Protein AF-A0A2W8GCZ0-F1 (afdb_monomer)

Secondary structure (DSSP, 8-state):
---HHHHHHHSSS---HHHHHHHHHHHHHHHHHHHHHHTT-TTS-HHHHHHHHHHHHHHHHHHHHHHHHHHHHHHHHHHHHHHHHHHHHHHHHHHHHHHHHHHHS-HHHHHHHHHHHHHHHHHTTSS-HHHHHHHHHHHHHHHHHHHS----------HHHHHHHHHHHHHHHHHHHHHHHHHHHT-

Radius of gyration: 36.18 Å; Cα contacts (8 Å, |Δi|>4): 61; chains: 1; bounding box: 75×59×85 Å

Structure (mmCIF, N/CA/C/O backbone):
data_AF-A0A2W8GCZ0-F1
#
_entry.id   AF-A0A2W8GCZ0-F1
#
loop_
_atom_site.group_PDB
_atom_site.id
_atom_site.type_symbol
_atom_site.label_atom_id
_atom_site.label_alt_id
_atom_site.label_comp_id
_atom_site.label_asym_id
_atom_site.label_entity_id
_atom_site.label_seq_id
_atom_site.pdbx_PDB_ins_code
_atom_site.Cartn_x
_atom_site.Cartn_y
_atom_site.Cartn_z
_atom_site.occupancy
_atom_site.B_iso_or_equiv
_atom_site.auth_seq_id
_atom_site.auth_comp_id
_atom_site.auth_asym_id
_atom_site.auth_atom_id
_atom_site.pdbx_PDB_model_num
ATOM 1 N N . PHE A 1 1 ? -10.752 -19.920 -12.244 1.00 44.72 1 PHE A N 1
ATOM 2 C CA . PHE A 1 1 ? -11.324 -18.966 -13.212 1.00 44.72 1 PHE A CA 1
ATOM 3 C C . PHE A 1 1 ? -10.726 -17.587 -12.953 1.00 44.72 1 PHE A C 1
ATOM 5 O O . PHE A 1 1 ? -11.158 -16.915 -12.027 1.00 44.72 1 PHE A O 1
ATOM 12 N N . LYS A 1 2 ? -9.677 -17.207 -13.699 1.00 47.28 2 LYS A N 1
ATOM 13 C CA . LYS A 1 2 ? -9.159 -15.826 -13.737 1.00 47.28 2 LYS A CA 1
ATOM 14 C C . LYS A 1 2 ? -10.260 -14.977 -14.376 1.00 47.28 2 LYS A C 1
ATOM 16 O O . LYS A 1 2 ? -10.690 -15.300 -15.480 1.00 47.28 2 LYS A O 1
ATOM 21 N N . SER A 1 3 ? -10.832 -14.046 -13.620 1.00 55.75 3 SER A N 1
ATOM 22 C CA . SER A 1 3 ? -12.073 -13.381 -14.002 1.00 55.75 3 SER A CA 1
ATOM 23 C C . SER A 1 3 ? -11.850 -12.495 -15.229 1.00 55.75 3 SER A C 1
ATOM 25 O O . SER A 1 3 ? -10.881 -11.749 -15.323 1.00 55.75 3 SER A O 1
ATOM 27 N N . MET A 1 4 ? -12.795 -12.547 -16.166 1.00 52.50 4 MET A N 1
ATOM 28 C CA . MET A 1 4 ? -12.857 -11.669 -17.343 1.00 52.50 4 MET A CA 1
ATOM 29 C C . MET A 1 4 ? -13.036 -10.181 -16.974 1.00 52.50 4 MET A C 1
ATOM 31 O O . MET A 1 4 ? -12.996 -9.325 -17.849 1.00 52.50 4 MET A O 1
ATOM 35 N N . TRP A 1 5 ? -13.208 -9.872 -15.685 1.00 54.22 5 TRP A N 1
ATOM 36 C CA . TRP A 1 5 ? -13.218 -8.517 -15.132 1.00 54.22 5 TRP A CA 1
ATOM 37 C C . TRP A 1 5 ? -11.818 -7.901 -15.024 1.00 54.22 5 TRP A C 1
ATOM 39 O O . TRP A 1 5 ? -11.695 -6.684 -15.106 1.00 54.22 5 TRP A O 1
ATOM 49 N N . ASP A 1 6 ? -10.775 -8.724 -14.900 1.00 53.81 6 ASP A N 1
ATOM 50 C CA . ASP A 1 6 ? -9.383 -8.259 -14.832 1.00 53.81 6 ASP A CA 1
ATOM 51 C C . ASP A 1 6 ? -8.877 -7.833 -16.224 1.00 53.81 6 ASP A C 1
ATOM 53 O O . ASP A 1 6 ? -8.217 -6.813 -16.381 1.00 53.81 6 ASP A O 1
ATOM 57 N N . ALA A 1 7 ? -9.302 -8.549 -17.272 1.00 54.41 7 ALA A N 1
ATOM 58 C CA . ALA A 1 7 ? -8.914 -8.275 -18.658 1.00 54.41 7 ALA A CA 1
ATOM 59 C C . ALA A 1 7 ? -9.549 -6.997 -19.243 1.00 54.41 7 ALA A C 1
ATOM 61 O O . ALA A 1 7 ? -8.974 -6.376 -20.130 1.00 54.41 7 ALA A O 1
ATOM 62 N N . VAL A 1 8 ? -10.726 -6.579 -18.758 1.00 50.88 8 VAL A N 1
ATOM 63 C CA . VAL A 1 8 ? -11.378 -5.331 -19.208 1.00 50.88 8 VAL A CA 1
ATOM 64 C C . VAL A 1 8 ? -10.719 -4.094 -18.580 1.00 50.88 8 VAL A C 1
ATOM 66 O O . VAL A 1 8 ? -10.728 -3.026 -19.190 1.00 50.88 8 VAL A O 1
ATOM 69 N N . LEU A 1 9 ? -10.086 -4.231 -17.408 1.00 54.75 9 LEU A N 1
ATOM 70 C CA . LEU A 1 9 ? -9.300 -3.157 -16.786 1.00 54.75 9 LEU A CA 1
ATOM 71 C C . LEU A 1 9 ? -7.936 -2.929 -17.462 1.00 54.75 9 LEU A C 1
ATOM 73 O O . LEU A 1 9 ? -7.337 -1.875 -17.254 1.00 54.75 9 LEU A O 1
ATOM 77 N N . ASP A 1 10 ? -7.471 -3.880 -18.273 1.00 53.91 10 ASP A N 1
ATOM 78 C CA . ASP A 1 10 ? -6.137 -3.886 -18.889 1.00 53.91 10 ASP A CA 1
ATOM 79 C C . ASP A 1 10 ? -6.086 -3.177 -20.258 1.00 53.91 10 ASP A C 1
ATOM 81 O O . ASP A 1 10 ? -5.037 -2.729 -20.704 1.00 53.91 10 ASP A O 1
ATOM 85 N N . ILE A 1 11 ? -7.231 -3.004 -20.932 1.00 52.84 11 ILE A N 1
ATOM 86 C CA . ILE A 1 11 ? -7.299 -2.505 -22.325 1.00 52.84 11 ILE A CA 1
ATOM 87 C C . ILE A 1 11 ? -7.039 -0.984 -22.435 1.00 52.84 11 ILE A C 1
ATOM 89 O O . ILE A 1 11 ? -6.855 -0.458 -23.532 1.00 52.84 11 ILE A O 1
ATOM 93 N N . GLY A 1 12 ? -6.991 -0.258 -21.314 1.00 45.12 12 GLY A N 1
ATOM 94 C CA . GLY A 1 12 ? -6.815 1.200 -21.307 1.00 45.12 12 GLY A CA 1
ATOM 95 C C . GLY A 1 12 ? -5.983 1.760 -20.157 1.00 45.12 12 GLY A C 1
ATOM 96 O O . GLY A 1 12 ? -6.006 2.975 -19.947 1.00 45.12 12 GLY A O 1
ATOM 97 N N . ARG A 1 13 ? -5.268 0.923 -19.392 1.00 52.09 13 ARG A N 1
ATOM 98 C CA . ARG A 1 13 ? -4.343 1.441 -18.378 1.00 52.09 13 ARG A CA 1
ATOM 99 C C . ARG A 1 13 ? -3.101 2.001 -19.078 1.00 52.09 13 ARG A C 1
ATOM 101 O O . ARG A 1 13 ? -2.549 1.328 -19.945 1.00 52.09 13 ARG A O 1
ATOM 108 N N . PRO A 1 14 ? -2.665 3.231 -18.748 1.00 56.31 14 PRO A N 1
ATOM 109 C CA . PRO A 1 14 ? -1.365 3.710 -19.200 1.00 56.31 14 PRO A CA 1
ATOM 110 C C . PRO A 1 14 ? -0.312 2.688 -18.770 1.00 56.31 14 PRO A C 1
ATOM 112 O O . PRO A 1 14 ? -0.374 2.248 -17.621 1.00 56.31 14 PRO A O 1
ATOM 115 N N . ASP A 1 15 ? 0.596 2.320 -19.687 1.00 61.12 15 ASP A N 1
ATOM 116 C CA . ASP A 1 15 ? 1.616 1.288 -19.461 1.00 61.12 15 ASP A CA 1
ATOM 117 C C . ASP A 1 15 ? 2.148 1.377 -18.027 1.00 61.12 15 ASP A C 1
ATOM 119 O O . ASP A 1 15 ? 2.706 2.402 -17.608 1.00 61.12 15 ASP A O 1
ATOM 123 N N . THR A 1 16 ? 1.951 0.308 -17.261 1.00 73.50 16 THR A N 1
ATOM 124 C CA . THR A 1 16 ? 2.498 0.219 -15.912 1.00 73.50 16 THR A CA 1
ATOM 125 C C . THR A 1 16 ? 4.019 0.365 -15.985 1.00 73.50 16 THR A C 1
ATOM 127 O O . THR A 1 16 ? 4.652 0.080 -17.006 1.00 73.50 16 THR A O 1
ATOM 130 N N . ALA A 1 17 ? 4.656 0.839 -14.912 1.00 75.25 17 ALA A N 1
ATOM 131 C CA . ALA A 1 17 ? 6.104 1.052 -14.929 1.00 75.25 17 ALA A CA 1
ATOM 132 C C . ALA A 1 17 ? 6.886 -0.240 -15.263 1.00 75.25 17 ALA A C 1
ATOM 134 O O . ALA A 1 17 ? 7.922 -0.176 -15.925 1.00 75.25 17 ALA A O 1
ATOM 135 N N . GLN A 1 18 ? 6.334 -1.405 -14.903 1.00 77.69 18 GLN A N 1
ATOM 136 C CA . GLN A 1 18 ? 6.818 -2.726 -15.308 1.00 77.69 18 GLN A CA 1
ATOM 137 C C . GLN A 1 18 ? 6.651 -2.999 -16.811 1.00 77.69 18 GLN A C 1
ATOM 139 O O . GLN A 1 18 ? 7.571 -3.514 -17.436 1.00 77.69 18 GLN A O 1
ATOM 144 N N . GLU A 1 19 ? 5.521 -2.650 -17.422 1.00 83.31 19 GLU A N 1
ATOM 145 C CA . GLU A 1 19 ? 5.313 -2.829 -18.867 1.00 83.31 19 GLU A CA 1
ATOM 146 C C . GLU A 1 19 ? 6.193 -1.896 -19.698 1.00 83.31 19 GLU A C 1
ATOM 148 O O . GLU A 1 19 ? 6.753 -2.321 -20.709 1.00 83.31 19 GLU A O 1
ATOM 1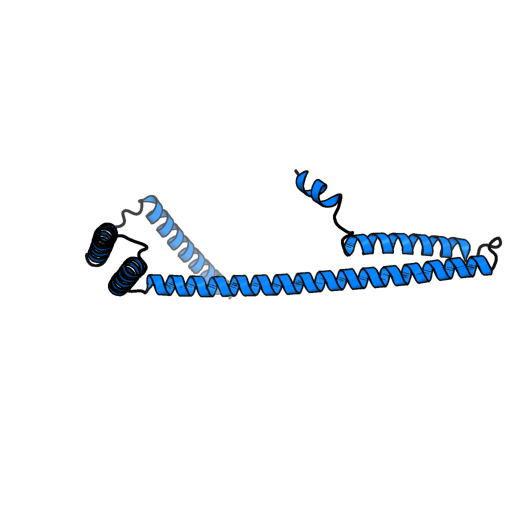53 N N . MET A 1 20 ? 6.385 -0.648 -19.255 1.00 85.25 20 MET A N 1
ATOM 154 C CA . MET A 1 20 ? 7.366 0.257 -19.863 1.00 85.25 20 MET A CA 1
ATOM 155 C C . MET A 1 20 ? 8.784 -0.314 -19.774 1.00 85.25 20 MET A C 1
ATOM 157 O O . MET A 1 20 ? 9.545 -0.204 -20.734 1.00 85.25 20 MET A O 1
ATOM 161 N N . LEU A 1 21 ? 9.131 -0.947 -18.650 1.00 87.25 21 LEU A N 1
ATOM 162 C CA . LEU A 1 21 ? 10.411 -1.627 -18.465 1.00 87.25 21 LEU A CA 1
ATOM 163 C C . LEU A 1 21 ? 10.555 -2.805 -19.437 1.00 87.25 21 LEU A C 1
ATOM 165 O O . LEU A 1 21 ? 11.553 -2.863 -20.147 1.00 87.25 21 LEU A O 1
ATOM 169 N N . ILE A 1 22 ? 9.542 -3.666 -19.567 1.00 88.88 22 ILE A N 1
ATOM 170 C CA . ILE A 1 22 ? 9.544 -4.798 -20.514 1.00 88.88 22 ILE A CA 1
ATOM 171 C C . ILE A 1 22 ? 9.678 -4.310 -21.965 1.00 88.88 22 ILE A C 1
ATOM 173 O O . ILE A 1 22 ? 10.451 -4.863 -22.751 1.00 88.88 22 ILE A O 1
ATOM 177 N N . LYS A 1 23 ? 8.953 -3.249 -22.342 1.00 88.62 23 LYS A N 1
ATOM 178 C CA . LYS A 1 23 ? 9.050 -2.647 -23.682 1.00 88.62 23 LYS A CA 1
ATOM 179 C C . LYS A 1 23 ? 10.437 -2.053 -23.936 1.00 88.62 23 LYS A C 1
ATOM 181 O O . LYS A 1 23 ? 10.978 -2.230 -25.028 1.00 88.62 23 LYS A O 1
ATOM 186 N N . ALA A 1 24 ? 11.025 -1.383 -22.946 1.00 90.00 24 ALA A N 1
ATOM 187 C CA . ALA A 1 24 ? 12.368 -0.821 -23.054 1.00 90.00 24 ALA A CA 1
ATOM 188 C C . ALA A 1 24 ? 13.455 -1.912 -23.105 1.00 90.00 24 ALA A C 1
ATOM 190 O O . ALA A 1 24 ? 14.397 -1.791 -23.883 1.00 90.00 24 ALA A O 1
ATOM 191 N N . GLU A 1 25 ? 13.292 -3.009 -22.362 1.00 90.44 25 GLU A N 1
ATOM 192 C CA . GLU A 1 25 ? 14.132 -4.212 -22.446 1.00 90.44 25 GLU A CA 1
ATOM 193 C C . GLU A 1 25 ? 14.079 -4.854 -23.831 1.00 90.44 25 GLU A C 1
ATOM 195 O O . GLU A 1 25 ? 15.121 -5.157 -24.414 1.00 90.44 25 GLU A O 1
ATOM 200 N N . ALA A 1 26 ? 12.883 -5.002 -24.404 1.00 92.50 26 ALA A N 1
ATOM 201 C CA . ALA A 1 26 ? 12.720 -5.525 -25.756 1.00 92.50 26 ALA A CA 1
ATOM 202 C C . ALA A 1 26 ? 13.352 -4.604 -26.816 1.00 92.50 26 ALA A C 1
ATOM 204 O O . ALA A 1 26 ? 14.008 -5.085 -27.744 1.00 92.50 26 ALA A O 1
ATOM 205 N N . ALA A 1 27 ? 13.190 -3.284 -26.673 1.00 90.62 27 ALA A N 1
ATOM 206 C CA . ALA A 1 27 ? 13.794 -2.298 -27.567 1.00 90.62 27 ALA A CA 1
ATOM 207 C C . ALA A 1 27 ? 15.329 -2.304 -27.478 1.00 90.62 27 ALA A C 1
ATOM 209 O O . ALA A 1 27 ? 15.998 -2.306 -28.512 1.00 90.62 27 ALA A O 1
ATOM 210 N N . PHE A 1 28 ? 15.882 -2.373 -26.263 1.00 92.56 28 PHE A N 1
ATOM 211 C CA . PHE A 1 28 ? 17.321 -2.493 -26.043 1.00 92.56 28 PHE A CA 1
ATOM 212 C C . PHE A 1 28 ? 17.870 -3.787 -26.631 1.00 92.56 28 PHE A C 1
ATOM 214 O O . PHE A 1 28 ? 18.835 -3.737 -27.384 1.00 92.56 28 PH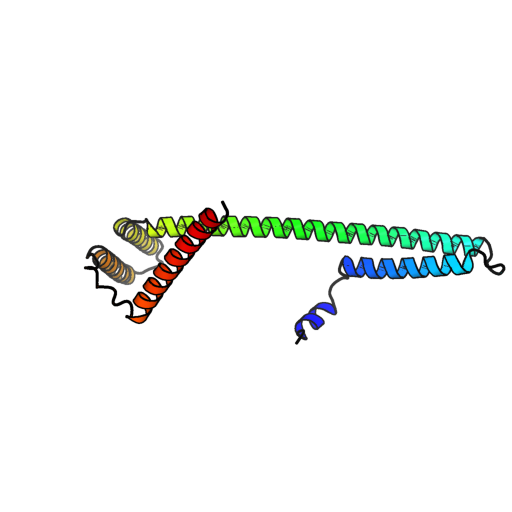E A O 1
ATOM 221 N N . LYS A 1 29 ? 17.225 -4.929 -26.370 1.00 94.56 29 LYS A N 1
ATOM 222 C CA . LYS A 1 29 ? 17.648 -6.221 -26.918 1.00 94.56 29 LYS A CA 1
ATOM 223 C C . LYS A 1 29 ? 17.689 -6.202 -28.445 1.00 94.56 29 LYS A C 1
ATOM 225 O O . LYS A 1 29 ? 18.674 -6.623 -29.034 1.00 94.56 29 LYS A O 1
ATOM 230 N N . LYS A 1 30 ? 16.666 -5.635 -29.089 1.00 92.81 30 LYS A N 1
ATOM 231 C CA . LYS A 1 30 ? 16.636 -5.494 -30.550 1.00 92.81 30 LYS A CA 1
ATOM 232 C C . LYS A 1 30 ? 17.777 -4.613 -31.073 1.00 92.81 30 LYS A C 1
ATOM 234 O O . LYS A 1 30 ? 18.378 -4.949 -32.088 1.00 92.81 30 LYS A O 1
ATOM 239 N N . ALA A 1 31 ? 18.067 -3.496 -30.406 1.00 90.81 31 ALA A N 1
ATOM 240 C CA . ALA A 1 31 ? 19.167 -2.612 -30.791 1.00 90.81 31 ALA A CA 1
ATOM 241 C C . ALA A 1 31 ? 20.543 -3.263 -30.556 1.00 90.81 31 ALA A C 1
ATOM 243 O O . ALA A 1 31 ? 21.436 -3.134 -31.392 1.00 90.81 31 ALA A O 1
ATOM 244 N N . ASP A 1 32 ? 20.697 -4.010 -29.461 1.00 92.25 32 ASP A N 1
ATOM 245 C CA . ASP A 1 32 ? 21.906 -4.765 -29.128 1.00 92.25 32 ASP A CA 1
ATOM 246 C C . ASP A 1 32 ? 22.163 -5.898 -30.130 1.00 92.25 32 ASP A C 1
ATOM 248 O O . ASP A 1 32 ? 23.275 -6.031 -30.637 1.00 92.25 32 ASP A O 1
ATOM 252 N N . ASP A 1 33 ? 21.124 -6.650 -30.501 1.00 93.44 33 ASP A N 1
ATOM 253 C CA . ASP A 1 33 ? 21.199 -7.708 -31.511 1.00 93.44 33 ASP A CA 1
ATOM 254 C C . ASP A 1 33 ? 21.612 -7.142 -32.883 1.00 93.44 33 ASP A C 1
ATOM 256 O O . ASP A 1 33 ? 22.503 -7.684 -33.541 1.00 93.44 33 ASP A O 1
ATOM 260 N N . ILE A 1 34 ? 21.019 -6.017 -33.309 1.00 89.75 34 ILE A N 1
ATOM 261 C CA . ILE A 1 34 ? 21.384 -5.342 -34.568 1.00 89.75 34 ILE A CA 1
ATOM 262 C C . ILE A 1 34 ? 22.839 -4.868 -34.526 1.00 89.75 34 ILE A C 1
ATOM 264 O O . ILE A 1 34 ? 23.582 -5.099 -35.482 1.00 89.75 34 ILE A O 1
ATOM 268 N N . TRP A 1 35 ? 23.264 -4.245 -33.426 1.00 90.00 35 TRP A N 1
ATOM 269 C CA . TRP A 1 35 ? 24.649 -3.823 -33.239 1.00 90.00 35 TRP A CA 1
ATOM 270 C C . TRP A 1 35 ? 25.615 -5.011 -33.318 1.00 90.00 35 TRP A C 1
ATOM 272 O O . TRP A 1 35 ? 26.575 -4.968 -34.085 1.00 90.00 35 TRP A O 1
ATOM 282 N N . ASN A 1 36 ? 25.344 -6.102 -32.598 1.00 89.38 36 ASN A N 1
ATOM 283 C CA . ASN A 1 36 ? 26.206 -7.286 -32.574 1.00 89.38 36 ASN A CA 1
ATOM 284 C C . ASN A 1 36 ? 26.333 -7.956 -33.950 1.00 89.38 36 ASN A C 1
ATOM 286 O O . ASN A 1 36 ? 27.409 -8.450 -34.281 1.00 89.38 36 ASN A O 1
ATOM 290 N N . LEU A 1 37 ? 25.271 -7.934 -34.764 1.00 88.69 37 LEU A N 1
ATOM 291 C CA . LEU A 1 37 ? 25.280 -8.482 -36.123 1.00 88.69 37 LEU A CA 1
ATOM 292 C C . LEU A 1 37 ? 25.965 -7.566 -37.147 1.00 88.69 37 LEU A C 1
ATOM 294 O O . LEU A 1 37 ? 26.530 -8.060 -38.119 1.00 88.69 37 LEU A O 1
ATOM 298 N N . ARG A 1 38 ? 25.895 -6.241 -36.966 1.00 86.56 38 ARG A N 1
ATOM 299 C CA . ARG A 1 38 ? 26.349 -5.252 -37.962 1.00 86.56 38 ARG A CA 1
ATOM 300 C C . ARG A 1 38 ? 27.691 -4.597 -37.634 1.00 86.56 38 ARG A C 1
ATOM 302 O O . ARG A 1 38 ? 28.277 -3.969 -38.513 1.00 86.56 38 ARG A O 1
ATOM 309 N N . LYS A 1 39 ? 28.202 -4.737 -36.405 1.00 82.19 39 LYS A N 1
ATOM 310 C CA . LYS A 1 39 ? 29.442 -4.076 -35.959 1.00 82.19 39 LYS A CA 1
ATOM 311 C C . LYS A 1 39 ? 30.682 -4.481 -36.763 1.00 82.19 39 LYS A C 1
ATOM 313 O O . LYS A 1 39 ? 31.503 -3.616 -37.029 1.00 82.19 39 LYS A O 1
ATOM 318 N N . ASP A 1 40 ? 30.774 -5.733 -37.212 1.00 85.88 40 ASP A N 1
ATOM 319 C CA . ASP A 1 40 ? 31.918 -6.246 -37.988 1.00 85.88 40 ASP A CA 1
ATOM 320 C C . ASP A 1 40 ? 31.541 -6.554 -39.453 1.00 85.88 40 ASP A C 1
ATOM 322 O O . ASP A 1 40 ? 32.321 -7.153 -40.192 1.00 85.88 40 ASP A O 1
ATOM 326 N N . ASP A 1 41 ? 30.332 -6.175 -39.881 1.00 87.06 41 ASP A N 1
ATOM 327 C CA . ASP A 1 41 ? 29.836 -6.448 -41.230 1.00 87.06 41 ASP A CA 1
ATOM 328 C C . ASP A 1 41 ? 30.572 -5.566 -42.251 1.00 87.06 41 ASP A C 1
ATOM 330 O O . ASP A 1 41 ? 30.575 -4.336 -42.152 1.00 87.06 41 ASP A O 1
ATOM 334 N N . TYR A 1 42 ? 31.198 -6.214 -43.235 1.00 80.00 42 TYR A N 1
ATOM 335 C CA . TYR A 1 42 ? 31.985 -5.576 -44.290 1.00 80.00 42 TYR A CA 1
ATOM 336 C C . TYR A 1 42 ? 31.137 -4.668 -45.197 1.00 80.00 42 TYR A C 1
ATOM 338 O O . TYR A 1 42 ? 31.653 -3.709 -45.765 1.00 80.00 42 TYR A O 1
ATOM 346 N N . PHE A 1 43 ? 29.831 -4.937 -45.319 1.00 81.50 43 PHE A N 1
ATOM 347 C CA . PHE A 1 43 ? 28.917 -4.151 -46.157 1.00 81.50 43 PHE A CA 1
ATOM 348 C C . PHE A 1 43 ? 28.330 -2.922 -45.442 1.00 81.50 43 PHE A C 1
ATOM 350 O O . PHE A 1 43 ? 27.603 -2.139 -46.058 1.00 81.50 43 PHE A O 1
ATOM 357 N N . VAL A 1 44 ? 28.618 -2.736 -44.150 1.00 83.69 44 VAL A N 1
ATOM 358 C CA . VAL A 1 44 ? 28.118 -1.611 -43.351 1.00 83.69 44 VAL A CA 1
ATOM 359 C C . VAL A 1 44 ? 29.153 -0.493 -43.341 1.00 83.69 44 VAL A C 1
ATOM 361 O O . VAL A 1 44 ? 30.256 -0.655 -42.828 1.00 83.69 44 VAL A O 1
ATOM 364 N N . ASN A 1 45 ? 28.771 0.666 -43.879 1.00 88.38 45 ASN A N 1
ATOM 365 C CA . ASN A 1 45 ? 29.589 1.874 -43.811 1.00 88.38 45 ASN A CA 1
ATOM 366 C C . ASN A 1 45 ? 29.727 2.367 -42.355 1.00 88.38 45 ASN A C 1
ATOM 368 O O . ASN A 1 45 ? 28.798 2.217 -41.554 1.00 88.38 45 ASN A O 1
ATOM 372 N N . ASP A 1 46 ? 30.844 3.017 -42.029 1.00 84.81 46 ASP A N 1
ATOM 373 C CA . ASP A 1 46 ? 31.149 3.538 -40.691 1.00 84.81 46 ASP A CA 1
ATOM 374 C C . ASP A 1 46 ? 30.064 4.490 -40.164 1.00 84.81 46 ASP A C 1
ATOM 376 O O . ASP A 1 46 ? 29.742 4.473 -38.976 1.00 84.81 46 ASP A O 1
ATOM 380 N N . GLU A 1 47 ? 29.415 5.257 -41.043 1.00 85.56 47 GLU A N 1
ATOM 381 C CA . GLU A 1 47 ? 28.313 6.146 -40.659 1.00 85.56 47 GLU A CA 1
ATOM 382 C C . GLU A 1 47 ? 27.050 5.379 -40.232 1.00 85.56 47 GLU A C 1
ATOM 384 O O . GLU A 1 47 ? 26.390 5.750 -39.263 1.00 85.56 47 GLU A O 1
ATOM 389 N N . ALA A 1 48 ? 26.736 4.256 -40.885 1.00 86.31 48 ALA A N 1
ATOM 390 C CA . ALA A 1 48 ? 25.637 3.384 -40.467 1.00 86.31 48 ALA A CA 1
ATOM 391 C C . ALA A 1 48 ? 25.976 2.643 -39.163 1.00 86.31 48 ALA A C 1
ATOM 393 O O . ALA A 1 48 ? 25.109 2.460 -38.309 1.00 86.31 48 ALA A O 1
ATOM 394 N N . ARG A 1 49 ? 27.249 2.278 -38.973 1.00 86.44 49 ARG A N 1
ATOM 395 C CA . ARG A 1 49 ? 27.747 1.704 -37.719 1.00 86.44 49 ARG A CA 1
ATOM 396 C C . ARG A 1 49 ? 27.573 2.687 -36.557 1.00 86.44 49 ARG A C 1
ATOM 398 O O . ARG A 1 49 ? 27.027 2.300 -35.530 1.00 86.44 49 ARG A O 1
ATOM 405 N N . ALA A 1 50 ? 27.931 3.959 -36.737 1.00 89.81 50 ALA A N 1
ATOM 406 C CA . ALA A 1 50 ? 27.708 4.997 -35.727 1.00 89.81 50 ALA A CA 1
ATOM 407 C C . ALA A 1 50 ? 26.221 5.133 -35.344 1.00 89.81 50 ALA A C 1
ATOM 409 O O . ALA A 1 50 ? 25.897 5.196 -34.162 1.00 89.81 50 ALA A O 1
ATOM 410 N N . ARG A 1 51 ? 25.299 5.064 -36.318 1.00 89.06 51 ARG A N 1
ATOM 411 C CA . ARG A 1 51 ? 23.849 5.085 -36.043 1.00 89.06 51 ARG A CA 1
ATOM 412 C C . ARG A 1 51 ? 23.381 3.899 -35.200 1.00 89.06 51 ARG A C 1
ATOM 414 O O . ARG A 1 51 ? 22.615 4.099 -34.266 1.00 89.06 51 ARG A O 1
ATOM 421 N N . TYR A 1 52 ? 23.858 2.686 -35.482 1.00 88.69 52 TYR A N 1
ATOM 422 C CA . TYR A 1 52 ? 23.510 1.512 -34.671 1.00 88.69 52 TYR A CA 1
ATOM 423 C C . TYR A 1 52 ? 24.039 1.613 -33.238 1.00 88.69 52 TYR A C 1
ATOM 425 O O . TYR A 1 52 ? 23.368 1.173 -32.304 1.00 88.69 52 TYR A O 1
ATOM 433 N N . TRP A 1 53 ? 25.225 2.199 -33.057 1.00 89.44 53 TRP A N 1
ATOM 434 C CA . TRP A 1 53 ? 25.760 2.491 -31.731 1.00 89.44 53 TRP A CA 1
ATOM 435 C C . TRP A 1 53 ? 24.888 3.505 -30.980 1.00 89.44 53 TRP A C 1
ATOM 437 O O . TRP A 1 53 ? 24.504 3.254 -29.837 1.00 89.44 53 TRP A O 1
ATOM 447 N N . ASP A 1 54 ? 24.516 4.605 -31.636 1.00 93.31 54 ASP A N 1
ATOM 448 C CA . ASP A 1 54 ? 23.655 5.641 -31.056 1.00 93.31 54 ASP A CA 1
ATOM 449 C C . ASP A 1 54 ? 22.267 5.096 -30.684 1.00 93.31 54 ASP A C 1
ATOM 451 O O . ASP A 1 54 ? 21.753 5.384 -29.601 1.00 93.31 54 ASP A O 1
ATOM 455 N N . ASP A 1 55 ? 21.663 4.272 -31.545 1.00 90.81 55 ASP A N 1
ATOM 456 C CA . ASP A 1 55 ? 20.365 3.641 -31.289 1.00 90.81 55 ASP A CA 1
ATOM 457 C C . ASP A 1 55 ? 20.425 2.686 -30.089 1.00 90.81 55 ASP A C 1
ATOM 459 O O . ASP A 1 55 ? 19.513 2.664 -29.254 1.00 90.81 55 ASP A O 1
ATOM 463 N N . ARG A 1 56 ? 21.522 1.932 -29.962 1.00 91.81 56 ARG A N 1
ATOM 464 C CA . ARG A 1 56 ? 21.782 1.057 -28.814 1.00 91.81 56 ARG A CA 1
ATOM 465 C C . ARG A 1 56 ? 21.933 1.856 -27.523 1.00 91.81 56 ARG A C 1
ATOM 467 O O . ARG A 1 56 ? 21.316 1.498 -26.519 1.00 91.81 56 ARG A O 1
ATOM 474 N N . GLU A 1 57 ? 22.703 2.939 -27.542 1.00 93.75 57 GLU A N 1
ATOM 475 C CA . GLU A 1 57 ? 22.932 3.765 -26.352 1.00 93.75 57 GLU A CA 1
ATOM 476 C C . GLU A 1 57 ? 21.660 4.512 -25.933 1.00 93.75 57 GLU A C 1
ATOM 478 O O . GLU A 1 57 ? 21.313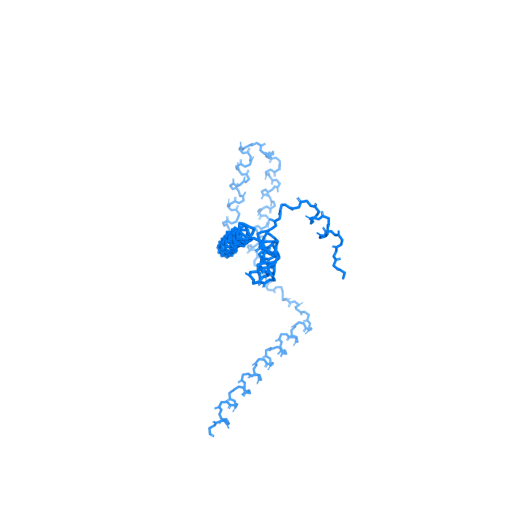 4.578 -24.752 1.00 93.75 57 GLU A O 1
ATOM 483 N N . LYS A 1 58 ? 20.871 4.976 -26.905 1.00 93.00 58 LYS A N 1
ATOM 484 C CA . LYS A 1 58 ? 19.554 5.564 -26.654 1.00 93.00 58 LYS A CA 1
ATOM 485 C C . LYS A 1 58 ? 18.580 4.554 -26.045 1.00 93.00 58 LYS A C 1
ATOM 487 O O . LYS A 1 58 ? 17.855 4.897 -25.110 1.00 93.00 58 LYS A O 1
ATOM 492 N N . ALA A 1 59 ? 18.562 3.314 -26.536 1.00 91.94 59 ALA A N 1
ATOM 493 C CA . ALA A 1 59 ? 17.722 2.255 -25.978 1.00 91.94 59 ALA A CA 1
ATOM 494 C C . ALA A 1 59 ? 18.174 1.845 -24.566 1.00 91.94 59 ALA A C 1
ATOM 496 O O . ALA A 1 59 ? 17.336 1.599 -23.699 1.00 91.94 59 ALA A O 1
ATOM 497 N N . ARG A 1 60 ? 19.487 1.851 -24.303 1.00 92.50 60 ARG A N 1
ATOM 498 C CA . ARG A 1 60 ? 20.057 1.625 -22.969 1.00 92.50 60 ARG A CA 1
ATOM 499 C C . ARG A 1 60 ? 19.595 2.691 -21.978 1.00 92.50 60 ARG A C 1
ATOM 501 O O . ARG A 1 60 ? 19.126 2.356 -20.892 1.00 92.50 60 ARG A O 1
ATOM 508 N N . LEU A 1 61 ? 19.684 3.961 -22.365 1.00 94.31 61 LEU A N 1
ATOM 509 C CA . LEU A 1 61 ? 19.272 5.082 -21.521 1.00 94.31 61 LEU A CA 1
ATOM 510 C C . LEU A 1 61 ? 17.756 5.066 -21.264 1.00 94.31 61 LEU A C 1
ATOM 512 O O . LEU A 1 61 ? 17.309 5.334 -20.149 1.00 94.31 61 LEU A O 1
ATOM 516 N N . ALA A 1 62 ? 16.957 4.677 -22.264 1.00 92.00 62 ALA A N 1
ATOM 517 C CA . ALA A 1 62 ? 15.517 4.478 -22.105 1.00 92.00 62 ALA A CA 1
A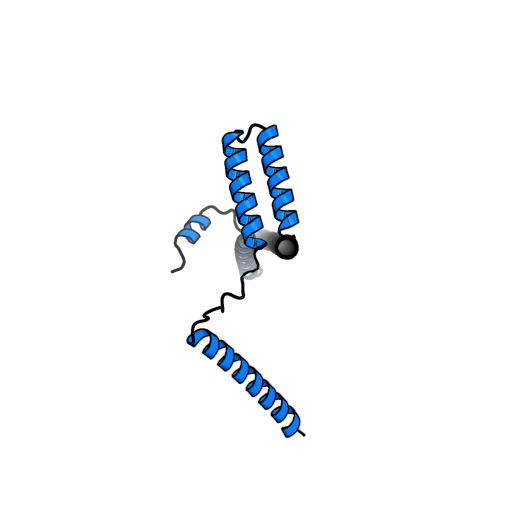TOM 518 C C . ALA A 1 62 ? 15.179 3.327 -21.137 1.00 92.00 62 ALA A C 1
ATOM 520 O O . ALA A 1 62 ? 14.273 3.469 -20.315 1.00 92.00 62 ALA A O 1
ATOM 521 N N . LEU A 1 63 ? 15.923 2.218 -21.190 1.00 92.31 63 LEU A N 1
ATOM 522 C CA . LEU A 1 63 ? 15.791 1.092 -20.260 1.00 92.31 63 LEU A CA 1
ATOM 523 C C . LEU A 1 63 ? 16.136 1.499 -18.830 1.00 92.31 63 LEU A C 1
ATOM 525 O O . LEU A 1 63 ? 15.389 1.185 -17.907 1.00 92.31 63 LEU A O 1
ATOM 529 N N . GLU A 1 64 ? 17.228 2.235 -18.635 1.00 92.50 64 GLU A N 1
ATOM 530 C CA . GLU A 1 64 ? 17.623 2.721 -17.314 1.00 92.50 64 GLU A CA 1
ATOM 531 C C . GLU A 1 64 ? 16.586 3.695 -16.736 1.00 92.50 64 GLU A C 1
ATOM 533 O O . GLU A 1 64 ? 16.201 3.580 -15.570 1.00 92.50 64 GLU A O 1
ATOM 538 N N . ALA A 1 65 ? 16.058 4.602 -17.562 1.00 92.56 65 ALA A N 1
ATOM 539 C CA . ALA A 1 65 ? 14.987 5.511 -17.166 1.00 92.56 65 ALA A CA 1
ATOM 540 C C . ALA A 1 65 ? 13.696 4.760 -16.791 1.00 92.56 65 ALA A C 1
ATOM 542 O O . ALA A 1 65 ? 13.081 5.067 -15.766 1.00 92.56 65 ALA A O 1
ATOM 543 N N . ALA A 1 66 ? 13.304 3.752 -17.578 1.00 90.62 66 ALA A N 1
ATOM 544 C CA . ALA A 1 66 ? 12.147 2.909 -17.285 1.00 90.62 66 ALA A CA 1
ATOM 545 C C . ALA A 1 66 ? 12.347 2.107 -15.990 1.00 90.62 66 ALA A C 1
ATOM 547 O O . ALA A 1 66 ? 11.453 2.070 -15.143 1.00 90.62 66 ALA A O 1
ATOM 548 N N . ARG A 1 67 ? 13.545 1.549 -15.781 1.00 90.00 67 ARG A N 1
ATOM 549 C CA . ARG A 1 67 ? 13.918 0.826 -14.560 1.00 90.00 67 ARG A CA 1
ATOM 550 C C . ARG A 1 67 ? 13.862 1.710 -13.326 1.00 90.00 67 ARG A C 1
ATOM 552 O O . ARG A 1 67 ? 13.236 1.333 -12.340 1.00 90.00 67 ARG A O 1
ATOM 559 N N . LYS A 1 68 ? 14.435 2.911 -13.401 1.00 92.62 68 LYS A N 1
ATOM 560 C CA . LYS A 1 68 ? 14.386 3.894 -12.315 1.00 92.62 68 LYS A CA 1
ATOM 561 C C . LYS A 1 68 ? 12.950 4.295 -11.981 1.00 92.62 68 LYS A C 1
ATOM 563 O O . LYS A 1 68 ? 12.606 4.416 -10.809 1.00 92.62 68 LYS A O 1
ATOM 568 N N . LYS A 1 69 ? 12.099 4.475 -12.995 1.00 88.56 69 LYS A N 1
ATOM 569 C CA . LYS A 1 69 ? 10.681 4.802 -12.802 1.00 88.56 69 LYS A CA 1
ATOM 570 C C . LYS A 1 69 ? 9.911 3.646 -12.153 1.00 88.56 69 LYS A C 1
ATOM 572 O O . LYS A 1 69 ? 9.122 3.890 -11.246 1.00 88.56 69 LYS A O 1
ATOM 577 N N . ALA A 1 70 ? 10.170 2.404 -12.565 1.00 88.06 70 ALA A N 1
ATOM 578 C CA . ALA A 1 70 ? 9.586 1.217 -11.940 1.00 88.06 70 ALA A CA 1
ATOM 579 C C . ALA A 1 70 ? 10.025 1.063 -10.482 1.00 88.06 70 ALA A C 1
ATOM 581 O O . ALA A 1 70 ? 9.194 0.860 -9.602 1.00 88.06 70 ALA A O 1
ATOM 582 N N . GLU A 1 71 ? 11.311 1.245 -10.197 1.00 88.31 71 GLU A N 1
ATOM 583 C CA . GLU A 1 71 ? 11.838 1.180 -8.836 1.00 88.31 71 GLU A CA 1
ATOM 584 C C . GLU A 1 71 ? 11.231 2.267 -7.937 1.00 88.31 71 GLU A C 1
ATOM 586 O O . GLU A 1 71 ? 10.755 1.967 -6.842 1.00 88.31 71 GLU A O 1
ATOM 591 N N . GLN A 1 72 ? 11.135 3.506 -8.431 1.00 88.69 72 GLN A N 1
ATOM 592 C CA . GLN A 1 72 ? 10.454 4.596 -7.726 1.00 88.69 72 GLN A CA 1
ATOM 593 C C . GLN A 1 72 ? 8.989 4.269 -7.427 1.00 88.69 72 GLN A C 1
ATOM 595 O O . GLN A 1 72 ? 8.548 4.494 -6.301 1.00 88.69 72 GLN A O 1
ATOM 600 N N . GLN A 1 73 ? 8.260 3.702 -8.393 1.00 84.75 73 GLN A N 1
ATOM 601 C CA . GLN A 1 73 ? 6.871 3.292 -8.191 1.00 84.75 73 GLN A CA 1
ATOM 602 C C . GLN A 1 73 ? 6.770 2.219 -7.102 1.00 84.75 73 GLN A C 1
ATOM 604 O O . GLN A 1 73 ? 6.029 2.390 -6.140 1.00 84.75 73 GLN A O 1
ATOM 609 N N . THR A 1 74 ? 7.595 1.168 -7.170 1.00 84.00 74 THR A N 1
ATOM 610 C CA . THR A 1 74 ? 7.582 0.112 -6.144 1.00 84.00 74 THR A CA 1
ATOM 611 C C . THR A 1 74 ? 7.939 0.633 -4.753 1.00 84.00 74 THR A C 1
ATOM 613 O O . THR A 1 74 ? 7.420 0.136 -3.754 1.00 84.00 74 THR A O 1
ATOM 616 N N . GLN A 1 75 ? 8.815 1.637 -4.660 1.00 85.25 75 GLN A N 1
ATOM 617 C CA . GLN A 1 75 ? 9.175 2.246 -3.386 1.00 85.25 75 GLN A CA 1
ATOM 618 C C . GLN A 1 75 ? 8.040 3.113 -2.830 1.00 85.25 75 GLN A C 1
ATOM 620 O O . GLN A 1 75 ? 7.783 3.078 -1.626 1.00 85.25 75 GLN A O 1
ATOM 625 N N . GLN A 1 76 ? 7.341 3.860 -3.688 1.00 82.12 76 GLN A N 1
ATOM 626 C CA . GLN A 1 76 ? 6.146 4.606 -3.295 1.00 82.12 76 GLN A CA 1
ATOM 627 C C . GLN A 1 76 ? 5.039 3.667 -2.814 1.00 82.12 76 GLN A C 1
ATOM 629 O O . GLN A 1 76 ? 4.482 3.901 -1.744 1.00 82.12 76 GLN A O 1
ATOM 634 N N . ASP A 1 77 ? 4.791 2.573 -3.534 1.00 78.88 77 ASP A N 1
ATOM 635 C CA . ASP A 1 77 ? 3.768 1.591 -3.173 1.00 78.88 77 ASP A CA 1
ATOM 636 C C . ASP A 1 77 ? 4.085 0.921 -1.825 1.00 78.88 77 ASP A C 1
ATOM 638 O O . ASP A 1 77 ? 3.207 0.789 -0.973 1.00 78.88 77 ASP A O 1
ATOM 642 N N . LYS A 1 78 ? 5.355 0.572 -1.568 1.00 84.69 78 LYS A N 1
ATOM 643 C CA . LYS A 1 78 ? 5.796 0.058 -0.256 1.00 84.69 78 LYS A CA 1
ATOM 644 C C . LYS A 1 78 ? 5.571 1.067 0.866 1.00 84.69 78 LYS A C 1
ATOM 646 O O . LYS A 1 78 ? 5.094 0.689 1.933 1.00 84.69 78 LYS A O 1
ATOM 651 N N . ASN A 1 79 ? 5.912 2.333 0.638 1.00 84.50 79 ASN A N 1
ATOM 652 C CA . ASN A 1 79 ? 5.727 3.382 1.638 1.00 84.50 79 ASN A CA 1
ATOM 653 C C . ASN A 1 79 ? 4.234 3.621 1.922 1.00 84.50 79 ASN A C 1
ATOM 655 O O . ASN A 1 79 ? 3.850 3.747 3.083 1.00 84.50 79 ASN A O 1
ATOM 659 N N . ALA A 1 80 ? 3.390 3.631 0.886 1.00 78.44 80 ALA A N 1
ATOM 660 C CA . ALA A 1 80 ? 1.942 3.753 1.026 1.00 78.44 80 ALA A CA 1
ATOM 661 C C . ALA A 1 80 ? 1.341 2.556 1.778 1.00 78.44 80 ALA A C 1
ATOM 663 O O . ALA A 1 80 ? 0.529 2.741 2.684 1.00 78.44 80 ALA A O 1
ATOM 664 N N . GLN A 1 81 ? 1.792 1.336 1.472 1.00 76.62 81 GLN A N 1
ATOM 665 C CA . GLN A 1 81 ? 1.364 0.130 2.177 1.00 76.62 81 GLN A CA 1
ATOM 666 C C . GLN A 1 81 ? 1.749 0.181 3.660 1.00 76.62 81 GLN A C 1
ATOM 668 O O . GLN A 1 81 ? 0.908 -0.062 4.519 1.00 76.62 81 GLN A O 1
ATOM 673 N N . GLN A 1 82 ? 2.987 0.569 3.980 1.00 81.12 82 GLN A N 1
ATOM 674 C CA . GLN A 1 82 ? 3.437 0.708 5.369 1.00 81.12 82 GLN A CA 1
ATOM 675 C C . GLN A 1 82 ? 2.641 1.767 6.138 1.00 81.12 82 GLN A C 1
ATOM 677 O O . GLN A 1 82 ? 2.296 1.552 7.302 1.00 81.12 82 GLN A O 1
ATOM 682 N N . GLN A 1 83 ? 2.329 2.902 5.506 1.00 75.06 83 GLN A N 1
ATOM 683 C CA . GLN A 1 83 ? 1.478 3.931 6.106 1.00 75.06 83 GLN A CA 1
ATOM 684 C C . GLN A 1 83 ? 0.065 3.401 6.357 1.00 75.06 83 GLN A C 1
ATOM 686 O O . GLN A 1 83 ? -0.429 3.521 7.475 1.00 75.06 83 GLN A O 1
ATOM 691 N N . SER A 1 84 ? -0.534 2.726 5.374 1.00 78.31 84 SER A N 1
ATOM 692 C CA . SER A 1 84 ? -1.844 2.083 5.508 1.00 78.31 84 SER A CA 1
ATOM 693 C C . SER A 1 84 ? -1.866 1.050 6.638 1.00 78.31 84 SER A C 1
ATOM 695 O O . SER A 1 84 ? -2.772 1.059 7.468 1.00 78.31 84 SER A O 1
ATOM 697 N N . ASP A 1 85 ? -0.857 0.183 6.731 1.00 77.25 85 ASP A N 1
ATOM 698 C CA . ASP A 1 85 ? -0.773 -0.840 7.780 1.00 77.25 85 ASP A CA 1
ATOM 699 C C . ASP A 1 85 ? -0.584 -0.211 9.172 1.00 77.25 85 ASP A C 1
ATOM 701 O O . ASP A 1 85 ? -1.151 -0.682 10.167 1.00 77.25 85 ASP A O 1
ATOM 705 N N . THR A 1 86 ? 0.160 0.896 9.247 1.00 75.44 86 THR A N 1
ATOM 706 C CA . THR A 1 86 ? 0.351 1.670 10.481 1.00 75.44 86 THR A CA 1
ATOM 707 C C . THR A 1 86 ? -0.942 2.361 10.910 1.00 75.44 86 THR A C 1
ATOM 709 O O . THR A 1 86 ? -1.310 2.313 12.086 1.00 75.44 86 THR A O 1
ATOM 712 N N . GLU A 1 87 ? -1.666 2.974 9.975 1.00 71.88 87 GLU A N 1
ATOM 713 C CA . GLU A 1 87 ? -2.956 3.615 10.231 1.00 71.88 87 GLU A CA 1
ATOM 714 C C . GLU A 1 87 ? -4.022 2.596 10.622 1.00 71.88 87 GLU A C 1
ATOM 716 O O . GLU A 1 87 ? -4.717 2.796 11.616 1.00 71.88 87 GLU A O 1
ATOM 721 N N . ALA A 1 88 ? -4.103 1.466 9.921 1.00 76.06 88 ALA A N 1
ATOM 722 C CA . ALA A 1 88 ? -5.013 0.379 10.254 1.00 76.06 88 A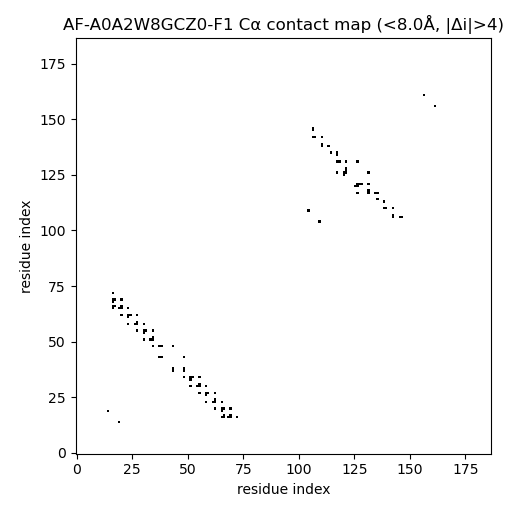LA A CA 1
ATOM 723 C C . ALA A 1 88 ? -4.739 -0.169 11.660 1.00 76.06 88 ALA A C 1
ATOM 725 O O . ALA A 1 88 ? -5.670 -0.401 12.434 1.00 76.06 88 ALA A O 1
ATOM 726 N N . SER A 1 89 ? -3.465 -0.331 12.023 1.00 71.19 89 SER A N 1
ATOM 727 C CA . SER A 1 89 ? -3.076 -0.754 13.370 1.00 71.19 89 SER A CA 1
ATOM 728 C C . SER A 1 89 ? -3.464 0.295 14.411 1.00 71.19 89 SER A C 1
ATOM 730 O O . SER A 1 89 ? -4.123 -0.032 15.396 1.00 71.19 89 SER A O 1
ATOM 732 N N . ARG A 1 90 ? -3.137 1.572 14.178 1.00 79.19 90 ARG A N 1
ATOM 733 C CA . ARG A 1 90 ? -3.510 2.682 15.068 1.00 79.19 90 ARG A CA 1
ATOM 734 C C . ARG A 1 90 ? -5.021 2.755 15.271 1.00 79.19 90 ARG A C 1
ATOM 736 O O . ARG A 1 90 ? -5.468 2.886 16.408 1.00 79.19 90 ARG A O 1
ATOM 743 N N . LEU A 1 91 ? -5.797 2.639 14.197 1.00 75.75 91 LEU A N 1
ATOM 744 C CA . LEU A 1 91 ? -7.254 2.650 14.244 1.00 75.75 91 LEU A CA 1
ATOM 745 C C . LEU A 1 91 ? -7.785 1.489 15.082 1.00 75.75 91 LEU A C 1
ATOM 747 O O . LEU A 1 91 ? -8.565 1.738 15.996 1.00 75.75 91 LEU A O 1
ATOM 751 N N . LYS A 1 92 ? -7.288 0.264 14.872 1.00 78.31 92 LYS A N 1
ATOM 752 C CA . LYS A 1 92 ? -7.657 -0.900 15.694 1.00 78.31 92 LYS A CA 1
ATOM 753 C C . LYS A 1 92 ? -7.374 -0.674 17.176 1.00 78.31 92 LYS A C 1
ATOM 755 O O . LYS A 1 92 ? -8.269 -0.866 17.991 1.00 78.31 92 LYS A O 1
ATOM 760 N N . TYR A 1 93 ? -6.185 -0.182 17.529 1.00 67.25 93 TYR A N 1
ATOM 761 C CA . TYR A 1 93 ? -5.855 0.124 18.925 1.00 67.25 93 TYR A CA 1
ATOM 762 C C . TYR A 1 93 ? -6.770 1.203 19.518 1.00 67.25 93 TYR A C 1
ATOM 764 O O . TYR A 1 93 ? -7.220 1.076 20.656 1.00 67.25 93 TYR A O 1
ATOM 772 N N . THR A 1 94 ? -7.089 2.256 18.758 1.00 74.94 94 THR A N 1
ATOM 773 C CA . THR A 1 94 ? -8.022 3.293 19.226 1.00 74.94 94 THR A CA 1
ATOM 774 C C . THR A 1 94 ? -9.456 2.788 19.344 1.00 74.94 94 THR A C 1
ATOM 776 O O . THR A 1 94 ? -10.158 3.157 20.283 1.00 74.94 94 THR A O 1
ATOM 779 N N . GLU A 1 95 ? -9.898 1.927 18.433 1.00 73.31 95 GLU A N 1
ATOM 780 C CA . GLU A 1 95 ? -11.245 1.369 18.421 1.00 73.31 95 GLU A CA 1
ATOM 781 C C . GLU A 1 95 ? -11.425 0.370 19.566 1.00 73.31 95 GLU A C 1
ATOM 783 O O . GLU A 1 95 ? -12.426 0.411 20.283 1.00 73.31 95 GLU A O 1
ATOM 788 N N . GLU A 1 96 ? -10.423 -0.471 19.817 1.00 72.38 96 GLU A N 1
ATOM 789 C CA . GLU A 1 96 ? -10.383 -1.365 20.969 1.00 72.38 96 GLU A CA 1
ATOM 790 C C . GLU A 1 96 ? -10.341 -0.592 22.287 1.00 72.38 96 GLU A C 1
ATOM 792 O O . GLU A 1 96 ? -11.096 -0.929 23.201 1.00 72.38 96 GLU A O 1
ATOM 797 N N . ALA A 1 97 ? -9.554 0.484 22.380 1.00 68.31 97 ALA A N 1
ATOM 798 C CA . ALA A 1 97 ? -9.529 1.352 23.555 1.00 68.31 97 ALA A CA 1
ATOM 799 C C . ALA A 1 97 ? -10.881 2.048 23.787 1.00 68.31 97 ALA A C 1
ATOM 801 O O . ALA A 1 97 ? -11.378 2.070 24.913 1.00 68.31 97 ALA A O 1
ATOM 802 N N . GLN A 1 98 ? -11.537 2.550 22.735 1.00 70.94 98 GLN A N 1
ATOM 803 C CA . GLN A 1 98 ? -12.886 3.118 22.834 1.00 70.94 98 GLN A CA 1
ATOM 804 C C . GLN A 1 98 ? -13.928 2.061 23.209 1.00 70.94 98 GLN A C 1
ATOM 806 O O . GLN A 1 98 ? -14.849 2.337 23.977 1.00 70.94 98 GLN A O 1
ATOM 811 N N . LYS A 1 99 ? -13.803 0.836 22.697 1.00 73.88 99 LYS A N 1
ATOM 812 C CA . LYS A 1 99 ? -14.684 -0.284 23.042 1.00 73.88 99 LYS A CA 1
ATOM 813 C C . LYS A 1 99 ? -14.471 -0.733 24.485 1.00 73.88 99 LYS A C 1
ATOM 815 O O . LYS A 1 99 ? -15.449 -1.020 25.172 1.00 73.88 99 LYS A O 1
ATOM 820 N N . ALA A 1 100 ? -13.229 -0.759 24.960 1.00 71.12 100 ALA A N 1
ATOM 821 C CA . ALA A 1 100 ? -12.887 -1.004 26.355 1.00 71.12 100 ALA A CA 1
ATOM 822 C C . ALA A 1 100 ? -13.444 0.105 27.253 1.00 71.12 100 ALA A C 1
ATOM 824 O O . ALA A 1 100 ? -14.094 -0.203 28.246 1.00 71.12 100 ALA A O 1
ATOM 825 N N . TYR A 1 101 ? -13.317 1.371 26.850 1.00 62.06 101 TYR A N 1
ATOM 826 C CA . TYR A 1 101 ? -13.925 2.499 27.550 1.00 62.06 101 TYR A CA 1
ATOM 827 C C . TYR A 1 101 ? -15.456 2.377 27.605 1.00 62.06 101 TYR A C 1
ATOM 829 O O . TYR A 1 101 ? -16.030 2.451 28.681 1.00 62.06 101 TYR A O 1
ATOM 837 N N . LYS A 1 102 ? -16.134 2.052 26.495 1.00 69.81 102 LYS A N 1
ATOM 838 C CA . LYS A 1 102 ? -17.592 1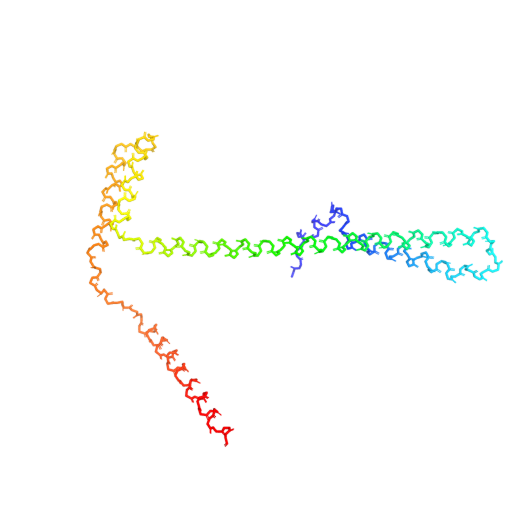.787 26.462 1.00 69.81 102 LYS A CA 1
ATOM 839 C C . LYS A 1 102 ? -18.015 0.571 27.299 1.00 69.81 102 LYS A C 1
ATOM 841 O O . LYS A 1 102 ? -19.158 0.491 27.758 1.00 69.81 102 LYS A O 1
ATOM 846 N N . ARG A 1 103 ? -17.131 -0.417 27.467 1.00 67.69 103 ARG A N 1
ATOM 847 C CA . ARG A 1 103 ? -17.360 -1.594 28.322 1.00 67.69 103 ARG A CA 1
ATOM 848 C C . ARG A 1 103 ? -17.176 -1.265 29.802 1.00 67.69 103 ARG A C 1
ATOM 850 O O . ARG A 1 103 ? -17.968 -1.744 30.603 1.00 67.69 103 ARG A O 1
ATOM 857 N N . LEU A 1 104 ? -16.173 -0.454 30.129 1.00 64.56 104 LEU A N 1
ATOM 858 C CA . LEU A 1 104 ? -15.879 0.024 31.481 1.00 64.56 104 LEU A CA 1
ATOM 859 C C . LEU A 1 104 ? -16.829 1.135 31.932 1.00 64.56 104 LEU A C 1
ATOM 861 O O . LEU A 1 104 ? -17.022 1.298 33.132 1.00 64.56 104 LEU A O 1
ATOM 865 N N . GLN A 1 105 ? -17.443 1.854 30.987 1.00 67.94 105 GLN A N 1
ATOM 866 C CA . GLN A 1 105 ? -18.440 2.876 31.269 1.00 67.94 105 GLN A CA 1
ATOM 867 C C . GLN A 1 105 ? -19.562 2.256 32.097 1.00 67.94 105 GLN A C 1
ATOM 869 O O . GLN A 1 105 ? -20.239 1.306 31.670 1.00 67.94 105 GLN A O 1
ATOM 874 N N . THR A 1 106 ? -19.726 2.793 33.300 1.00 74.06 106 THR A N 1
ATOM 875 C CA . THR A 1 106 ? -20.691 2.291 34.266 1.00 74.06 106 THR A CA 1
ATOM 876 C C . THR A 1 106 ? -22.101 2.436 33.695 1.00 74.06 106 THR A C 1
ATOM 878 O O . THR A 1 106 ? -22.369 3.337 32.892 1.00 74.06 106 THR A O 1
ATOM 881 N N . PRO A 1 107 ? -23.052 1.574 34.085 1.00 75.19 107 PRO A N 1
ATOM 882 C CA . PRO A 1 107 ? -24.420 1.719 33.610 1.00 75.19 107 PRO A CA 1
ATOM 883 C C . PRO A 1 107 ? -25.031 3.089 33.934 1.00 75.19 107 PRO A C 1
ATOM 885 O O . PRO A 1 107 ? -25.839 3.596 33.160 1.00 75.19 107 PRO A O 1
ATOM 888 N N . LEU A 1 108 ? -24.596 3.712 35.035 1.00 73.94 108 LEU A N 1
ATOM 889 C CA . LEU A 1 108 ? -25.012 5.058 35.419 1.00 73.94 108 LEU A CA 1
ATOM 890 C C . LEU A 1 108 ? -24.477 6.107 34.438 1.00 73.94 108 LEU A C 1
ATOM 892 O O . LEU A 1 108 ? -25.248 6.924 33.957 1.00 73.94 108 LEU A O 1
ATOM 896 N N . GLU A 1 109 ? -23.199 6.046 34.067 1.00 80.88 109 GLU A N 1
ATOM 897 C CA . GLU A 1 109 ? -22.620 6.954 33.067 1.00 80.88 109 GLU A CA 1
ATOM 898 C C . GLU A 1 109 ? -23.239 6.770 31.677 1.00 80.88 109 GLU A C 1
ATOM 900 O O . GLU A 1 109 ? -23.389 7.744 30.942 1.00 80.88 109 GLU A O 1
ATOM 905 N N . LYS A 1 110 ? -23.633 5.542 31.306 1.00 80.62 110 LYS A N 1
ATOM 906 C CA . LYS A 1 110 ? -24.379 5.287 30.059 1.00 80.62 110 LYS A CA 1
ATOM 907 C C . LYS A 1 110 ? -25.752 5.943 30.086 1.00 80.62 110 LYS A C 1
ATOM 909 O O . LYS A 1 110 ? -26.167 6.526 29.088 1.00 80.62 110 LYS A O 1
ATOM 914 N N . TYR A 1 111 ? -26.438 5.859 31.224 1.00 79.69 111 TYR A N 1
ATOM 915 C CA . TYR A 1 111 ? -27.714 6.528 31.421 1.00 79.69 111 TYR A CA 1
ATOM 916 C C . TYR A 1 111 ? -27.543 8.048 31.336 1.00 79.69 111 TYR A C 1
ATOM 918 O O . TYR A 1 111 ? -28.203 8.669 30.511 1.00 79.69 111 TYR A O 1
ATOM 926 N N . THR A 1 112 ? -26.593 8.636 32.069 1.00 84.19 112 THR A N 1
ATOM 927 C CA . THR A 1 112 ? -26.316 10.084 32.035 1.00 84.19 112 THR A CA 1
ATOM 928 C C . THR A 1 112 ? -25.968 10.575 30.627 1.00 84.19 112 THR A C 1
ATOM 930 O O . THR A 1 112 ? -26.560 11.543 30.154 1.00 84.19 112 THR A O 1
ATOM 933 N N . ALA A 1 113 ? -25.095 9.870 29.900 1.00 85.44 113 ALA A N 1
ATOM 934 C CA . ALA A 1 113 ? -24.749 10.225 28.522 1.00 85.44 113 ALA A CA 1
ATOM 935 C C . ALA A 1 113 ? -25.966 10.164 27.580 1.00 85.44 113 ALA A C 1
ATOM 937 O O . ALA A 1 113 ? -26.144 11.033 26.726 1.00 85.44 113 ALA A O 1
ATOM 938 N N . ARG A 1 114 ? -26.848 9.170 27.760 1.00 85.12 114 ARG A N 1
ATOM 939 C CA . ARG A 1 114 ? -28.094 9.050 26.989 1.00 85.12 114 ARG A CA 1
ATOM 940 C C . ARG A 1 114 ? -29.079 10.173 27.318 1.00 85.12 114 ARG A C 1
ATOM 942 O O . ARG A 1 114 ? -29.753 10.666 26.418 1.00 85.12 114 ARG A O 1
ATOM 949 N N . GLN A 1 115 ? -29.146 10.601 28.579 1.00 82.81 115 GLN A N 1
ATOM 950 C CA . GLN A 1 115 ? -29.950 11.755 28.986 1.00 82.81 115 GLN A CA 1
ATOM 951 C C . GLN A 1 115 ? -29.449 13.048 28.333 1.00 82.81 115 GLN A C 1
ATOM 953 O O . GLN A 1 115 ? -30.251 13.821 27.813 1.00 82.81 115 GLN A O 1
ATOM 958 N N . GLU A 1 116 ? -28.137 13.285 28.332 1.00 87.94 116 GLU A N 1
ATOM 959 C CA . GLU A 1 116 ? -27.526 14.457 27.695 1.00 87.94 116 GLU A CA 1
ATOM 960 C C . GLU A 1 116 ? -27.742 14.474 26.179 1.00 87.94 116 GLU A C 1
ATOM 962 O O . GLU A 1 116 ? -28.095 15.515 25.624 1.00 87.94 116 GLU A O 1
ATOM 967 N N . GLU A 1 117 ? -27.599 13.323 25.518 1.00 88.25 117 GLU A N 1
ATOM 968 C CA . GLU A 1 117 ? -27.858 13.165 24.085 1.00 88.25 117 GLU A CA 1
ATOM 969 C C . GLU A 1 117 ? -29.320 13.480 23.742 1.00 88.25 117 GLU A C 1
ATOM 971 O O . GLU A 1 117 ? -29.583 14.269 22.835 1.00 88.25 117 GLU A O 1
ATOM 976 N N . LEU A 1 118 ? -30.274 12.929 24.502 1.00 89.44 118 LEU A N 1
ATOM 977 C CA . LEU A 1 118 ? -31.699 13.208 24.319 1.00 89.44 118 LEU A CA 1
ATOM 978 C C . LEU A 1 118 ? -32.034 14.675 24.617 1.00 89.44 118 LEU A C 1
ATOM 980 O O . LEU A 1 118 ? -32.782 15.296 23.867 1.00 89.44 118 LEU A O 1
ATOM 984 N N . ASN A 1 119 ? -31.444 15.268 25.659 1.00 88.56 119 ASN A N 1
ATOM 985 C CA . ASN A 1 119 ? -31.618 16.690 25.967 1.00 88.56 119 ASN A CA 1
ATOM 986 C C . ASN A 1 119 ? -31.065 17.583 24.851 1.00 88.56 119 ASN A C 1
ATOM 988 O O . ASN A 1 119 ? -31.668 18.603 24.518 1.00 88.56 119 ASN A O 1
ATOM 992 N N . LYS A 1 120 ? -29.925 17.214 24.261 1.00 92.06 120 LYS A N 1
ATOM 993 C CA . LYS A 1 120 ? -29.335 17.940 23.135 1.00 92.06 120 LYS A CA 1
ATOM 994 C C . LYS A 1 120 ? -30.169 17.775 21.871 1.00 92.06 120 LYS A C 1
ATOM 996 O O . LYS A 1 120 ? -30.439 18.765 21.211 1.00 92.06 120 LYS A O 1
ATOM 1001 N N . ALA A 1 121 ? -30.638 16.568 21.567 1.00 88.44 121 ALA A N 1
ATOM 1002 C CA . ALA A 1 121 ? -31.510 16.317 20.425 1.00 88.44 121 ALA A CA 1
ATOM 1003 C C . ALA A 1 121 ? -32.841 17.080 20.536 1.00 88.44 121 ALA A C 1
ATOM 1005 O O . ALA A 1 121 ? -33.347 17.567 19.526 1.00 88.44 121 ALA A O 1
ATOM 1006 N N . LEU A 1 122 ? -33.378 17.218 21.754 1.00 88.81 122 LEU A N 1
ATOM 1007 C CA . LEU A 1 122 ? -34.571 18.018 22.031 1.00 88.81 122 LEU A CA 1
ATOM 1008 C C . LEU A 1 122 ? -34.298 19.517 21.831 1.00 88.81 122 LEU A C 1
ATOM 1010 O O . LEU A 1 122 ? -35.087 20.200 21.187 1.00 88.81 122 LEU A O 1
ATOM 1014 N N . LYS A 1 123 ? -33.158 20.023 22.327 1.00 89.75 123 LYS A N 1
ATOM 1015 C CA . LYS A 1 123 ? -32.723 21.419 22.114 1.00 89.75 123 LYS A CA 1
ATOM 1016 C C . LYS A 1 123 ? -32.441 21.736 20.643 1.00 89.75 123 LYS A C 1
ATOM 1018 O O . LYS A 1 123 ? -32.793 22.814 20.183 1.00 89.75 123 LYS A O 1
ATOM 1023 N N . ASP A 1 124 ? -31.844 20.795 19.917 1.00 90.81 124 ASP A N 1
ATOM 1024 C CA . ASP A 1 124 ? -31.560 20.891 18.482 1.00 90.81 124 ASP A CA 1
ATOM 1025 C C . ASP A 1 124 ? -32.835 20.730 17.620 1.00 90.81 124 ASP A C 1
ATOM 1027 O O . ASP A 1 124 ? -32.754 20.812 16.396 1.00 90.81 124 ASP A O 1
ATOM 1031 N N . GLY A 1 125 ? -34.001 20.449 18.222 1.00 89.75 125 GLY A N 1
ATOM 1032 C CA . GLY A 1 125 ? -35.270 20.238 17.514 1.00 89.75 125 GLY A CA 1
ATOM 1033 C C . GLY A 1 125 ? -35.324 18.962 16.665 1.00 89.75 125 GLY A C 1
ATOM 1034 O O . GLY A 1 125 ? -36.210 18.817 15.828 1.00 89.75 125 GLY A O 1
ATOM 1035 N N . LYS A 1 126 ? -34.381 18.031 16.858 1.00 88.69 126 LYS A N 1
ATOM 1036 C CA . LYS A 1 126 ? -34.281 16.767 16.103 1.00 88.69 126 LYS A CA 1
ATOM 1037 C C . LYS A 1 126 ? -35.258 15.700 16.590 1.00 88.69 126 LYS A C 1
ATOM 1039 O O . LYS A 1 126 ? -35.509 14.741 15.868 1.00 88.69 126 LYS A O 1
ATOM 1044 N N . ILE A 1 127 ? -35.767 15.848 17.812 1.00 87.81 127 ILE A N 1
ATOM 1045 C CA . ILE A 1 127 ? -36.782 14.974 18.405 1.00 87.81 127 ILE A CA 1
ATOM 1046 C C . ILE A 1 127 ? -37.894 15.818 19.025 1.00 87.81 127 ILE A C 1
ATOM 1048 O O . ILE A 1 127 ? -37.641 16.912 19.535 1.00 87.81 127 ILE A O 1
ATOM 1052 N N . LEU A 1 128 ? -39.121 15.300 19.011 1.00 89.69 128 LEU A N 1
ATOM 1053 C CA . LEU A 1 128 ? -40.243 15.913 19.716 1.00 89.69 128 LEU A CA 1
ATOM 1054 C C . LEU A 1 128 ? -40.231 15.523 21.200 1.00 89.69 128 LEU A C 1
ATOM 1056 O O . LEU A 1 128 ? -39.662 14.505 21.592 1.00 89.69 128 LEU A O 1
ATOM 1060 N N . GLN A 1 129 ? -40.926 16.297 22.039 1.00 86.88 129 GLN A N 1
ATOM 1061 C CA . GLN A 1 129 ? -41.069 16.002 23.472 1.00 86.88 129 GLN A CA 1
ATOM 1062 C C . GLN A 1 129 ? -41.656 14.596 23.728 1.00 86.88 129 GLN A C 1
ATOM 1064 O O . GLN A 1 129 ? -41.287 13.929 24.694 1.00 86.88 129 GLN A O 1
ATOM 1069 N N . ALA A 1 130 ? -42.554 14.128 22.851 1.00 87.81 130 ALA A N 1
ATOM 1070 C CA . ALA A 1 130 ? -43.136 12.786 22.922 1.00 87.81 130 ALA A CA 1
ATOM 1071 C C . ALA A 1 130 ? -42.089 11.684 22.674 1.00 87.81 130 ALA A C 1
ATOM 1073 O O . ALA A 1 130 ? -42.032 10.697 23.415 1.00 87.81 130 ALA A O 1
ATOM 1074 N N . ASP A 1 131 ? -41.215 11.889 21.688 1.00 87.12 131 ASP A N 1
ATOM 1075 C CA . ASP A 1 131 ? -40.116 10.972 21.382 1.00 87.12 131 ASP A CA 1
ATOM 1076 C C . ASP A 1 131 ? -39.068 10.994 22.493 1.00 87.12 131 ASP A C 1
ATOM 1078 O O . ASP A 1 131 ? -38.601 9.939 22.916 1.00 87.12 131 ASP A O 1
ATOM 1082 N N . TYR A 1 132 ? -38.764 12.174 23.044 1.00 87.44 132 TYR A N 1
ATOM 1083 C CA . TYR A 1 132 ? -37.902 12.321 24.217 1.00 87.44 132 TYR A CA 1
ATOM 1084 C C . TYR A 1 132 ? -38.413 11.484 25.393 1.00 87.44 132 TYR A C 1
ATOM 1086 O O . TYR A 1 132 ? -37.661 10.687 25.948 1.00 87.44 132 TYR A O 1
ATOM 1094 N N . ASN A 1 133 ? -39.698 11.597 25.742 1.00 87.94 133 ASN A N 1
ATOM 1095 C CA . ASN A 1 133 ? -40.288 10.837 26.847 1.00 87.94 133 ASN A CA 1
ATOM 1096 C C . ASN A 1 133 ? -40.229 9.321 26.596 1.00 87.94 133 ASN A C 1
ATOM 1098 O O . ASN A 1 133 ? -39.921 8.554 27.509 1.00 87.94 133 ASN A O 1
ATOM 1102 N N . THR A 1 134 ? -40.470 8.894 25.355 1.00 90.38 134 THR A N 1
ATOM 1103 C CA . THR A 1 134 ? -40.426 7.480 24.955 1.00 90.38 134 THR A CA 1
ATOM 1104 C C . THR A 1 134 ? -39.003 6.920 25.026 1.00 90.38 134 THR A C 1
ATOM 1106 O O . THR A 1 134 ? -38.770 5.864 25.620 1.00 90.38 134 THR A O 1
ATOM 1109 N N . LEU A 1 135 ? -38.026 7.650 24.483 1.00 86.94 135 LEU A N 1
ATOM 1110 C CA . LEU A 1 135 ? -36.616 7.259 24.474 1.00 86.94 135 LEU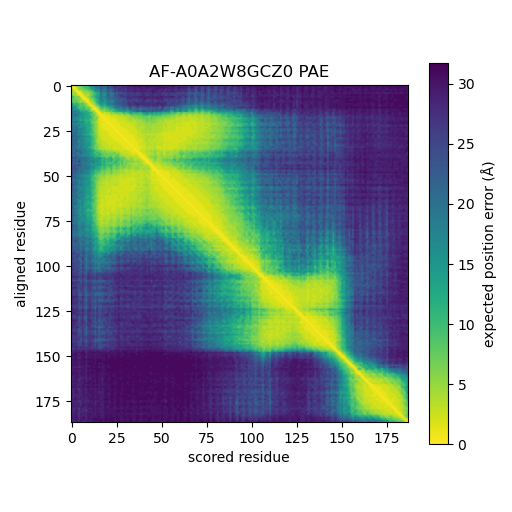 A CA 1
ATOM 1111 C C . LEU A 1 135 ? -35.987 7.329 25.873 1.00 86.94 135 LEU A C 1
ATOM 1113 O O . LEU A 1 135 ? -35.155 6.487 26.211 1.00 86.94 135 LEU A O 1
ATOM 1117 N N . MET A 1 136 ? -36.416 8.279 26.706 1.00 87.88 136 MET A N 1
ATOM 1118 C CA . MET A 1 136 ? -35.999 8.400 28.103 1.00 87.88 136 MET A CA 1
ATOM 1119 C C . MET A 1 136 ? -36.546 7.248 28.954 1.00 87.88 136 MET A C 1
ATOM 1121 O O . MET A 1 136 ? -35.817 6.677 29.764 1.00 87.88 136 MET A O 1
ATOM 1125 N N . ALA A 1 137 ? -37.810 6.861 28.749 1.00 85.88 137 ALA A N 1
ATOM 1126 C CA . ALA A 1 137 ? -38.410 5.716 29.430 1.00 85.88 137 ALA A CA 1
ATOM 1127 C C . ALA A 1 137 ? -37.714 4.399 29.050 1.00 85.88 137 ALA A C 1
ATOM 1129 O O . ALA A 1 137 ? -37.435 3.578 29.926 1.00 85.88 137 ALA A O 1
ATOM 1130 N N . ALA A 1 138 ? -37.378 4.220 27.769 1.00 85.38 138 ALA A N 1
ATOM 1131 C CA . ALA A 1 138 ? -36.592 3.080 27.303 1.00 85.38 138 ALA A CA 1
ATOM 1132 C C . ALA A 1 138 ? -35.188 3.061 27.937 1.00 85.38 138 ALA A C 1
ATOM 1134 O O . ALA A 1 138 ? -34.803 2.061 28.537 1.00 85.38 138 ALA A O 1
ATOM 1135 N N . ALA A 1 139 ? -34.472 4.191 27.917 1.00 84.62 139 ALA A N 1
ATOM 1136 C CA . ALA A 1 139 ? -33.143 4.308 28.521 1.00 84.62 139 ALA A CA 1
ATOM 1137 C C . ALA A 1 139 ? -33.150 4.039 30.036 1.00 84.62 139 ALA A C 1
ATOM 1139 O O . ALA A 1 139 ? -32.245 3.389 30.562 1.00 84.62 139 ALA A O 1
ATOM 1140 N N . LYS A 1 140 ? -34.187 4.502 30.746 1.00 84.69 140 LYS A N 1
ATOM 1141 C CA . LYS A 1 140 ? -34.372 4.229 32.176 1.00 84.69 140 LYS A CA 1
ATOM 1142 C C . LYS A 1 140 ? -34.627 2.746 32.437 1.00 84.69 140 LYS A C 1
ATOM 1144 O O . LYS A 1 140 ? -34.044 2.184 33.358 1.00 84.69 140 LYS A O 1
ATOM 1149 N N . LYS A 1 141 ? -35.456 2.102 31.613 1.00 86.56 141 LYS A N 1
ATOM 1150 C CA . LYS A 1 141 ? -35.736 0.664 31.702 1.00 86.56 141 LYS A CA 1
ATOM 1151 C C . LYS A 1 141 ? -34.477 -0.173 31.459 1.00 86.56 141 LYS A C 1
ATOM 1153 O O . LYS A 1 141 ? -34.248 -1.136 32.187 1.00 86.56 141 LYS A O 1
ATOM 1158 N N . ASP A 1 142 ? -33.649 0.217 30.494 1.00 80.00 142 ASP A N 1
ATOM 1159 C CA . ASP A 1 142 ? -32.372 -0.445 30.215 1.00 80.00 142 ASP A CA 1
ATOM 1160 C C . ASP A 1 142 ? -31.386 -0.266 31.378 1.00 80.00 142 ASP A C 1
ATOM 1162 O O . ASP A 1 142 ? -30.764 -1.233 31.817 1.00 80.00 142 ASP A O 1
ATOM 1166 N N . TYR A 1 143 ? -31.306 0.934 31.964 1.00 79.94 143 TYR A N 1
ATOM 1167 C CA . TYR A 1 143 ? -30.513 1.182 33.171 1.00 79.94 143 TYR A CA 1
ATOM 1168 C C . TYR A 1 143 ? -30.989 0.336 34.363 1.00 79.94 143 TYR A C 1
ATOM 1170 O O . TYR A 1 143 ? -30.189 -0.354 34.995 1.00 79.94 143 TYR A O 1
ATOM 1178 N N . GLU A 1 144 ? -32.293 0.292 34.636 1.00 80.06 144 GLU A N 1
ATOM 1179 C CA . GLU A 1 144 ? -32.862 -0.558 35.689 1.00 80.06 144 GLU A CA 1
ATOM 1180 C C . GLU A 1 144 ? -32.611 -2.054 35.435 1.00 80.06 144 GLU A C 1
ATOM 1182 O O . GLU A 1 144 ? -32.368 -2.806 36.382 1.00 80.06 144 GLU A O 1
ATOM 1187 N N . ALA A 1 145 ? -32.611 -2.491 34.172 1.00 77.75 145 ALA A N 1
ATOM 1188 C CA . ALA A 1 145 ? -32.269 -3.858 33.788 1.00 77.75 145 ALA A CA 1
ATOM 1189 C C . ALA A 1 145 ? -30.783 -4.180 34.010 1.00 77.75 145 ALA A C 1
ATOM 1191 O O . ALA A 1 145 ? -30.459 -5.306 34.374 1.00 77.75 145 ALA A O 1
ATOM 1192 N N . THR A 1 146 ? -29.884 -3.202 33.854 1.00 68.44 146 THR A N 1
ATOM 1193 C CA . THR A 1 146 ? -28.466 -3.368 34.219 1.00 68.44 146 THR A CA 1
ATOM 1194 C C . THR A 1 146 ? -28.209 -3.305 35.729 1.00 68.44 146 THR A C 1
ATOM 1196 O O . THR A 1 146 ? -27.240 -3.896 36.205 1.00 68.44 146 THR A O 1
ATOM 1199 N N . LEU A 1 147 ? -29.067 -2.613 36.493 1.00 67.81 147 LEU A N 1
ATOM 1200 C CA . LEU A 1 147 ? -28.945 -2.462 37.949 1.00 67.81 147 LEU A CA 1
ATOM 1201 C C . LEU A 1 147 ? -29.512 -3.659 38.717 1.00 67.81 147 LEU A C 1
ATOM 1203 O O . LEU A 1 147 ? -28.970 -4.076 39.745 1.00 67.81 147 LEU A O 1
ATOM 1207 N N . LYS A 1 148 ? -30.600 -4.247 38.209 1.00 66.25 148 LYS A N 1
ATOM 1208 C CA . LYS A 1 148 ? -31.027 -5.583 38.613 1.00 66.25 148 LYS A CA 1
ATOM 1209 C C . LYS A 1 148 ? -29.945 -6.529 38.119 1.00 66.25 148 LYS A C 1
ATOM 1211 O O . LYS A 1 148 ? -29.961 -6.895 36.951 1.00 66.25 148 LYS A O 1
ATOM 1216 N N . LYS A 1 149 ? -28.994 -6.897 38.992 1.00 52.84 149 LYS A N 1
ATOM 1217 C CA . LYS A 1 149 ? -28.016 -7.966 38.724 1.00 52.84 149 LYS A CA 1
ATOM 1218 C C . LYS A 1 149 ? -28.708 -9.030 37.866 1.00 52.84 149 LYS A C 1
ATOM 1220 O O . LYS A 1 149 ? -29.792 -9.467 38.280 1.00 52.84 149 LYS A O 1
ATOM 1225 N N . PRO A 1 150 ? -28.123 -9.533 36.764 1.00 47.12 150 PRO A N 1
ATOM 1226 C CA . PRO A 1 150 ? -28.459 -10.893 36.414 1.00 47.12 150 PRO A CA 1
ATOM 1227 C C . PRO A 1 150 ? -28.113 -11.688 37.679 1.00 47.12 150 PRO A C 1
ATOM 1229 O O . PRO A 1 150 ? -26.941 -11.878 38.003 1.00 47.12 150 PRO A O 1
ATOM 1232 N N . LYS A 1 151 ? -29.125 -12.105 38.464 1.00 44.16 151 LYS A N 1
ATOM 1233 C CA . LYS A 1 151 ? -29.009 -13.359 39.217 1.00 44.16 151 LYS A CA 1
ATOM 1234 C C . LYS A 1 151 ? -28.380 -14.269 38.196 1.00 44.16 151 LYS A C 1
ATOM 1236 O O . LYS A 1 151 ? -29.010 -14.371 37.148 1.00 44.16 151 LYS A O 1
ATOM 1241 N N . GLN A 1 152 ? -27.162 -14.763 38.439 1.00 46.19 152 GLN A N 1
ATOM 1242 C CA . GLN A 1 152 ? -26.455 -15.678 37.552 1.00 46.19 152 GLN A CA 1
ATOM 1243 C C . GLN A 1 152 ? -27.504 -16.603 36.949 1.00 46.19 152 GLN A C 1
ATOM 1245 O O . GLN A 1 152 ? -27.995 -17.515 37.615 1.00 46.19 152 GLN A O 1
ATOM 1250 N N . SER A 1 153 ? -27.981 -16.260 35.755 1.00 44.44 153 SER A N 1
ATOM 1251 C CA . SER A 1 153 ? -29.042 -16.995 35.104 1.00 44.44 153 SER A CA 1
ATOM 1252 C C . SER A 1 153 ? -28.219 -18.110 34.554 1.00 44.44 153 SER A C 1
ATOM 1254 O O . SER A 1 153 ? -27.566 -17.889 33.535 1.00 44.44 153 SER A O 1
ATOM 1256 N N . GLY A 1 154 ? -28.070 -19.159 35.378 1.00 44.62 154 GLY A N 1
ATOM 1257 C CA . GLY A 1 154 ? -27.089 -20.212 35.207 1.00 44.62 154 GLY A CA 1
ATOM 1258 C C . GLY A 1 154 ? -27.010 -20.470 33.729 1.00 44.62 154 GLY A C 1
ATOM 1259 O O . GLY A 1 154 ? -28.011 -20.893 33.148 1.00 44.62 154 GLY A O 1
ATOM 1260 N N . VAL A 1 155 ? -25.897 -20.032 33.127 1.00 42.47 155 VAL A N 1
ATOM 1261 C CA . VAL A 1 155 ? -25.708 -20.122 31.689 1.00 42.47 155 VAL A CA 1
ATOM 1262 C C . VAL A 1 155 ? 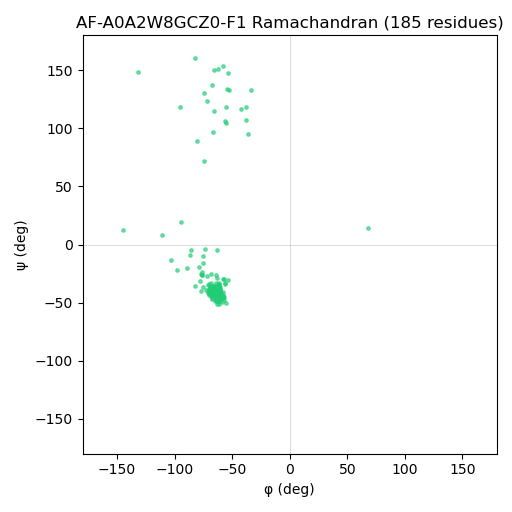-25.896 -21.601 31.448 1.00 42.47 155 VAL A C 1
ATOM 1264 O O . VAL A 1 155 ? -25.084 -22.411 31.894 1.00 42.47 155 VAL A O 1
ATOM 1267 N N . LYS A 1 156 ? -27.024 -22.002 30.867 1.00 55.00 156 LYS A N 1
ATOM 1268 C CA . LYS A 1 156 ? -27.162 -23.351 30.351 1.00 55.00 156 LYS A CA 1
ATOM 1269 C C . LYS A 1 156 ? -26.338 -23.328 29.075 1.00 55.00 156 LYS A C 1
ATOM 1271 O O . LYS A 1 156 ? -26.887 -23.278 27.987 1.00 55.00 156 LYS A O 1
ATOM 1276 N N . VAL A 1 157 ? -25.013 -23.277 29.244 1.00 52.91 157 VAL A N 1
ATOM 1277 C CA . VAL A 1 157 ? -24.084 -23.712 28.213 1.00 52.91 157 VAL A CA 1
ATOM 1278 C C . VAL A 1 157 ? -24.555 -25.123 27.878 1.00 52.91 157 VAL A C 1
ATOM 1280 O O . VAL A 1 157 ? -24.907 -25.879 28.801 1.00 52.91 157 VAL A O 1
ATOM 1283 N N . SER A 1 158 ? -24.687 -25.444 26.597 1.00 51.12 158 SER A N 1
ATOM 1284 C CA . SER A 1 158 ? -25.080 -26.790 26.199 1.00 51.12 158 SER A CA 1
ATOM 1285 C C . SER A 1 158 ? -24.128 -27.786 26.868 1.00 51.12 158 SER A C 1
ATOM 1287 O O . SER A 1 158 ? -22.966 -27.465 27.129 1.00 51.12 158 SER A O 1
ATOM 1289 N N . ALA A 1 159 ? -24.603 -28.985 27.209 1.00 53.91 159 ALA A N 1
ATOM 1290 C CA . ALA A 1 159 ? -23.713 -30.019 27.737 1.00 53.91 159 ALA A CA 1
ATOM 1291 C C . ALA A 1 159 ? -22.518 -30.259 26.789 1.00 53.91 159 ALA A C 1
ATOM 1293 O O . ALA A 1 159 ? -21.421 -30.511 27.275 1.00 53.91 159 ALA A O 1
ATOM 1294 N N . GLY A 1 160 ? -22.724 -30.067 25.476 1.00 56.31 160 GLY A N 1
ATOM 1295 C CA . GLY A 1 160 ? -21.680 -30.100 24.449 1.00 56.31 160 GLY A CA 1
ATOM 1296 C C . GLY A 1 160 ? -20.608 -29.027 24.637 1.00 56.31 160 GLY A C 1
ATOM 1297 O O . GLY A 1 160 ? -19.445 -29.375 24.748 1.00 56.31 160 GLY A O 1
ATOM 1298 N N . ASP A 1 161 ? -20.982 -27.757 24.798 1.00 56.81 161 ASP A N 1
ATOM 1299 C CA . ASP A 1 161 ? -20.014 -26.657 24.950 1.00 56.81 161 ASP A CA 1
ATOM 1300 C C . ASP A 1 161 ? -19.166 -26.803 26.226 1.00 56.81 161 ASP A C 1
ATOM 1302 O O . ASP A 1 161 ? -17.963 -26.565 26.219 1.00 56.81 161 ASP A O 1
ATOM 1306 N N . ARG A 1 162 ? -19.774 -27.255 27.338 1.00 58.59 162 ARG A N 1
ATOM 1307 C CA . ARG A 1 162 ? -19.006 -27.563 28.560 1.00 58.59 162 ARG A CA 1
ATOM 1308 C C . ARG A 1 162 ? -18.063 -28.740 28.355 1.00 58.59 162 ARG A C 1
ATOM 1310 O O . ARG A 1 162 ? -16.991 -28.766 28.953 1.00 58.59 162 ARG A O 1
ATOM 1317 N N . GLN A 1 163 ? -18.486 -29.727 27.570 1.00 58.31 163 GLN A N 1
ATOM 1318 C CA . GLN A 1 163 ? -17.685 -30.902 27.274 1.00 58.31 163 GLN A CA 1
ATOM 1319 C C . GLN A 1 163 ? -16.519 -30.544 26.349 1.00 58.31 163 GLN A C 1
ATOM 1321 O O . GLN A 1 163 ? -15.405 -30.983 26.617 1.00 58.31 163 GLN A O 1
ATOM 1326 N N . GLU A 1 164 ? -16.735 -29.689 25.352 1.00 63.12 164 GLU A N 1
ATOM 1327 C CA . GLU A 1 164 ? -15.695 -29.147 24.475 1.00 63.12 164 GLU A CA 1
ATOM 1328 C C . GLU A 1 164 ? -14.693 -28.299 25.258 1.00 63.12 164 GLU A C 1
ATOM 1330 O O . GLU A 1 164 ? -13.496 -28.570 25.188 1.00 63.12 164 GLU A O 1
ATOM 1335 N N . ASP A 1 165 ? -15.155 -27.368 26.098 1.00 66.94 165 ASP A N 1
ATOM 1336 C CA . ASP A 1 165 ? -14.272 -26.577 26.964 1.00 66.94 165 ASP A CA 1
ATOM 1337 C C . ASP A 1 165 ? -13.482 -27.469 27.937 1.00 66.94 165 ASP A C 1
ATOM 1339 O O . ASP A 1 165 ? -12.284 -27.264 28.146 1.00 66.94 165 ASP A O 1
ATOM 1343 N N . SER A 1 166 ? -14.115 -28.504 28.506 1.00 69.00 166 SER A N 1
ATOM 1344 C CA . SER A 1 166 ? -13.432 -29.457 29.391 1.00 69.00 166 SER A CA 1
ATOM 1345 C C . SER A 1 166 ? -12.418 -30.334 28.650 1.00 69.00 166 SER A C 1
ATOM 1347 O O . SER A 1 166 ? -11.332 -30.586 29.170 1.00 69.00 166 SER A O 1
ATOM 1349 N N . ALA A 1 167 ? -12.727 -30.754 27.420 1.00 69.38 167 ALA A N 1
ATOM 1350 C CA . ALA A 1 167 ? -11.831 -31.537 26.580 1.00 69.38 167 ALA A CA 1
ATOM 1351 C C . ALA A 1 167 ? -10.646 -30.690 26.104 1.00 69.38 167 ALA A C 1
ATOM 1353 O O . ALA A 1 167 ? -9.514 -31.168 26.094 1.00 69.38 167 ALA A O 1
ATOM 1354 N N . HIS A 1 168 ? -10.879 -29.417 25.779 1.00 67.94 168 HIS A N 1
ATOM 1355 C CA . HIS A 1 168 ? -9.826 -28.467 25.443 1.00 67.94 168 HIS A CA 1
ATOM 1356 C C . HIS A 1 168 ? -8.918 -28.170 26.636 1.00 67.94 168 HIS A C 1
ATOM 1358 O O . HIS A 1 168 ? -7.696 -28.177 26.479 1.00 67.94 168 HIS A O 1
ATOM 1364 N N . ALA A 1 169 ? -9.480 -27.983 27.832 1.00 78.62 169 ALA A N 1
ATOM 1365 C CA . ALA A 1 169 ? -8.691 -27.829 29.049 1.00 78.62 169 ALA A CA 1
ATOM 1366 C C . ALA A 1 169 ? -7.841 -29.080 29.332 1.00 78.62 169 ALA A C 1
ATOM 1368 O O . ALA A 1 169 ? -6.646 -28.952 29.590 1.00 78.62 169 ALA A O 1
ATOM 1369 N N . ALA A 1 170 ? -8.424 -30.278 29.203 1.00 80.31 170 ALA A N 1
ATOM 1370 C CA . ALA A 1 170 ? -7.716 -31.545 29.386 1.00 80.31 170 ALA A CA 1
ATOM 1371 C C . ALA A 1 170 ? -6.609 -31.768 28.336 1.00 80.31 170 ALA A C 1
ATOM 1373 O O . ALA A 1 170 ? -5.524 -32.247 28.662 1.00 80.31 170 ALA A O 1
ATOM 1374 N N . LEU A 1 171 ? -6.839 -31.386 27.075 1.00 81.88 171 LEU A N 1
ATOM 1375 C CA . LEU A 1 171 ? -5.814 -31.442 26.029 1.00 81.88 171 LEU A CA 1
ATOM 1376 C C . LEU A 1 171 ? -4.649 -30.496 26.320 1.00 81.88 171 LEU A C 1
ATOM 1378 O O . LEU A 1 171 ? -3.495 -30.881 26.144 1.00 81.88 171 LEU A O 1
ATOM 1382 N N . LEU A 1 172 ? -4.931 -29.280 26.792 1.00 84.19 172 LEU A N 1
ATOM 1383 C CA . LEU A 1 172 ? -3.888 -28.323 27.157 1.00 84.19 172 LEU A CA 1
ATOM 1384 C C . LEU A 1 172 ? -3.063 -28.807 28.351 1.00 84.19 172 LEU A C 1
ATOM 1386 O O . LEU A 1 172 ? -1.841 -28.657 28.336 1.00 84.19 172 LEU A O 1
ATOM 1390 N N . THR A 1 173 ? -3.696 -29.420 29.356 1.00 85.25 173 THR A N 1
ATOM 1391 C CA . THR A 1 173 ? -2.970 -30.009 30.489 1.00 85.25 173 THR A CA 1
ATOM 1392 C C . THR A 1 173 ? -2.111 -31.189 30.051 1.00 85.25 173 THR A C 1
ATOM 1394 O O . THR A 1 173 ? -0.935 -31.227 30.395 1.00 85.25 173 THR A O 1
ATOM 1397 N N . LEU A 1 174 ? -2.631 -32.088 29.208 1.00 82.50 174 LEU A N 1
ATOM 1398 C CA . LEU A 1 174 ? -1.852 -33.213 28.679 1.00 82.50 174 LEU A CA 1
ATOM 1399 C C . LEU A 1 174 ? -0.690 -32.746 27.792 1.00 82.50 174 LEU A C 1
ATOM 1401 O O . LEU A 1 174 ? 0.412 -33.281 27.875 1.00 82.50 174 LEU A O 1
ATOM 1405 N N . GLN A 1 175 ? -0.893 -31.711 26.974 1.00 85.12 175 GLN A N 1
ATOM 1406 C CA . GLN A 1 175 ? 0.179 -31.117 26.175 1.00 85.12 175 GLN A CA 1
ATOM 1407 C C . GLN A 1 175 ? 1.252 -30.463 27.059 1.00 85.12 175 GLN A C 1
ATOM 1409 O O . GLN A 1 175 ? 2.440 -30.511 26.726 1.00 85.12 175 GLN A O 1
ATOM 1414 N N . ALA A 1 176 ? 0.855 -29.841 28.171 1.00 81.81 176 ALA A N 1
ATOM 1415 C CA . ALA A 1 176 ? 1.789 -29.281 29.139 1.00 81.81 176 ALA A CA 1
ATOM 1416 C C . ALA A 1 176 ? 2.586 -30.385 29.849 1.00 81.81 176 ALA A C 1
ATOM 1418 O O . ALA A 1 176 ? 3.808 -30.277 29.931 1.00 81.81 176 ALA A O 1
ATOM 1419 N N . GLU A 1 177 ? 1.928 -31.464 30.276 1.00 81.56 177 GLU A N 1
ATOM 1420 C CA . GLU A 1 177 ? 2.575 -32.624 30.896 1.00 81.56 177 GLU A CA 1
ATOM 1421 C C . GLU A 1 177 ? 3.565 -33.300 29.940 1.00 81.56 177 GLU A C 1
ATOM 1423 O O . GLU A 1 177 ? 4.721 -33.509 30.310 1.00 81.56 177 GLU A O 1
ATOM 1428 N N . LEU A 1 178 ? 3.183 -33.534 28.679 1.00 84.69 178 LEU A N 1
ATOM 1429 C CA . LEU A 1 178 ? 4.094 -34.063 27.659 1.00 84.69 178 LEU A CA 1
ATOM 1430 C C . LEU A 1 178 ? 5.302 -33.150 27.449 1.00 84.69 178 LEU A C 1
ATOM 1432 O O . LEU A 1 178 ? 6.434 -33.625 27.476 1.00 84.69 178 LEU A O 1
ATOM 1436 N N . ARG A 1 179 ? 5.095 -31.831 27.345 1.00 79.88 179 ARG A N 1
ATOM 1437 C CA . ARG A 1 179 ? 6.210 -30.877 27.254 1.00 79.88 179 ARG A CA 1
ATOM 1438 C C . ARG A 1 179 ? 7.124 -30.911 28.473 1.00 79.88 179 ARG A C 1
ATOM 1440 O O . ARG A 1 179 ? 8.324 -30.690 28.329 1.00 79.88 179 ARG A O 1
ATOM 1447 N N . THR A 1 180 ? 6.584 -31.109 29.675 1.00 78.06 180 THR A N 1
ATOM 1448 C CA . THR A 1 180 ? 7.420 -31.237 30.875 1.00 78.06 180 THR A CA 1
ATOM 1449 C C . THR A 1 180 ? 8.195 -32.549 30.871 1.00 78.06 180 THR A C 1
ATOM 1451 O O . THR A 1 180 ? 9.391 -32.536 31.143 1.00 78.06 180 THR A O 1
ATOM 1454 N N . LEU A 1 181 ? 7.573 -33.659 30.472 1.00 77.75 181 LEU A N 1
ATOM 1455 C CA . LEU A 1 181 ? 8.234 -34.958 30.387 1.00 77.75 181 LEU A CA 1
ATOM 1456 C C . LEU A 1 181 ? 9.317 -34.985 29.304 1.00 77.75 181 LEU A C 1
ATOM 1458 O O . LEU A 1 181 ? 10.410 -35.465 29.573 1.00 77.75 181 LEU A O 1
ATOM 1462 N N . GLU A 1 182 ? 9.087 -34.393 28.131 1.00 73.69 182 GLU A N 1
ATOM 1463 C CA . GLU A 1 182 ? 10.109 -34.242 27.083 1.00 73.69 182 GLU A CA 1
ATOM 1464 C C . GLU A 1 182 ? 11.316 -33.424 27.564 1.00 73.69 182 GLU A C 1
ATOM 1466 O O . GLU A 1 182 ? 12.458 -33.763 27.262 1.00 73.69 182 GLU A O 1
ATOM 1471 N N . LYS A 1 183 ? 11.088 -32.377 28.370 1.00 71.31 183 LYS A N 1
ATOM 1472 C CA . LYS A 1 183 ? 12.173 -31.588 28.977 1.00 71.31 183 LYS A CA 1
ATOM 1473 C C . LYS A 1 183 ? 12.967 -32.356 30.035 1.00 71.31 183 LYS A C 1
ATOM 1475 O O . LYS A 1 183 ? 14.118 -32.007 30.271 1.00 71.31 183 LYS A O 1
ATOM 1480 N N . HIS A 1 184 ? 12.372 -33.365 30.670 1.00 60.94 184 HIS A N 1
ATOM 1481 C CA . HIS A 1 184 ? 13.024 -34.175 31.703 1.00 60.94 184 HIS A CA 1
ATOM 1482 C C . HIS A 1 184 ? 13.589 -35.510 31.181 1.00 60.94 184 HIS A C 1
ATOM 1484 O O . HIS A 1 184 ? 14.500 -36.045 31.800 1.00 60.94 184 HIS A O 1
ATOM 1490 N N . ALA A 1 185 ? 13.103 -36.028 30.049 1.00 58.47 185 ALA A N 1
ATOM 1491 C CA . ALA A 1 185 ? 13.613 -37.235 29.388 1.00 58.47 185 ALA A CA 1
ATOM 1492 C C . ALA A 1 185 ? 14.778 -36.960 28.413 1.00 58.47 185 ALA A C 1
ATOM 1494 O O . ALA A 1 185 ? 15.388 -37.898 27.908 1.00 58.47 185 ALA A O 1
ATOM 1495 N N . GLY A 1 186 ? 15.076 -35.686 28.137 1.00 55.84 186 GLY A N 1
ATOM 1496 C CA . GLY A 1 186 ? 16.238 -35.241 27.359 1.00 55.84 186 GLY A CA 1
ATOM 1497 C C . GLY A 1 186 ? 17.469 -34.870 28.198 1.00 55.84 186 GLY A C 1
ATOM 1498 O O . GLY A 1 186 ? 18.305 -34.114 27.702 1.00 55.84 186 GLY A O 1
ATOM 1499 N N . ALA A 1 187 ? 17.548 -35.336 29.451 1.00 48.81 187 ALA A N 1
ATOM 1500 C CA . ALA A 1 187 ? 18.714 -35.211 30.332 1.00 48.81 187 ALA A CA 1
ATOM 1501 C C . ALA A 1 187 ? 19.500 -36.527 30.394 1.00 48.81 187 ALA A C 1
ATOM 1503 O O . ALA A 1 187 ? 18.845 -37.590 30.491 1.00 48.81 187 ALA A O 1
#

Solvent-accessible surface area (backbone atoms only — not comparable to full-atom values): 10274 Å² total; per-residue (Å²): 131,88,59,76,69,59,61,67,62,59,80,75,55,77,73,49,46,65,53,45,25,52,52,24,47,53,49,22,50,55,28,45,52,51,32,71,66,44,70,80,37,87,91,52,52,70,70,59,45,50,49,38,51,51,51,26,53,51,26,47,53,48,26,51,53,24,44,54,50,28,50,54,49,55,52,52,52,51,53,51,49,52,50,50,55,50,49,55,49,52,49,49,54,51,51,50,50,51,49,49,48,64,66,67,49,44,63,64,56,52,41,52,52,50,51,52,51,46,54,47,34,45,74,71,64,76,41,52,74,69,54,44,54,52,53,49,52,49,47,50,50,52,38,52,55,66,67,49,64,77,65,79,68,71,76,78,63,50,74,62,58,56,47,49,53,49,50,51,51,51,49,52,50,51,52,50,49,50,54,51,48,55,67,61,71,75,108

pLDDT: mean 77.36, std 13.97, range [42.47, 94.56]

Nearest PDB structures (foldseek):
  4bne-assembly1_B  TM=5.023E-01  e=1.975E-01  Gallus gallus
  3i2w-assembly1_B  TM=4.570E-01  e=3.582E+00  Drosophila melanogaster
  3ja6-assembly1_I  TM=4.676E-01  e=5.108E+00  Escherichia coli
  2efk-assembly1_A-2  TM=4.573E-01  e=4.277E+00  Homo sapiens

Foldseek 3Di:
DPDPVVVVVVPDDDQQLVNQLVVLVVQLVVLVVCLVVPVPDPPDDPVNNVVSVVSNVVSVV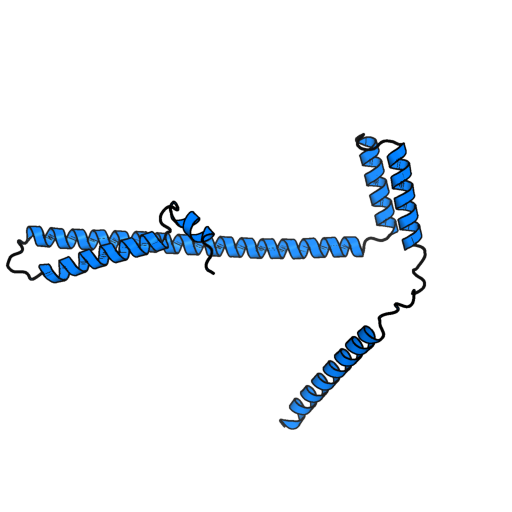SNVVSVVVNVVVVVVVVVVVVVVVVVVVVVVVVVVVVVVVVVVQDLVNVLVVQLVVLVVCVVVVVDDPVVSVVSNVVSVVVSVVVVPPPPCPVPPPDPVNVVVVVVVVVVVVVVVVVVVVVVVVVD

Sequence (187 aa):
FKSMWDAVLDIGRPDTAQEMLIKAEAAFKKADDIWNLRKDDYFVNDEARARYWDDREKARLALEAARKKAEQQTQQDKNAQQQSDTEASRLKYTEEAQKAYKRLQTPLEKYTARQEELNKALKDGKILQADYNTLMAAAKKDYEATLKKPKQSGVKVSAGDRQEDSAHAALLTLQAELRTLEKHAGA

Organism: Escherichia coli (NCBI:txid562)

Mean predicted aligned error: 19.06 Å